Protein AF-A0AAV6U9P9-F1 (afdb_monomer)

Sequence (232 aa):
MNQLPHDDSRAQNTQKHRLRSQTDFIQKMGSTFRHKHLYTFHKFWDVNGDGVLTWDDFRQLAEKYTKIQRRGKLDLDVFKRWESILSKWWDELTHHADFNKDAIVEFDEWLRFFHNLGEQTTSHTQLPDFLQTYLQLFFFIMDTNKDGLFCVKDYKKYLNAHNMDVTRAKDCFDTMLNDEDRANGNAMTSDRFRELVYDFWVSRTDDSPGKYICGTFDSQVIDELEAMNKSK

Mean predicted aligned error: 7.56 Å

Solvent-accessible surface area (backbone atoms only — not comparable to full-atom values): 12884 Å² total; per-residue (Å²): 141,81,87,85,88,85,61,69,69,59,57,53,50,52,51,49,51,50,51,50,54,49,51,58,52,57,72,65,50,38,70,59,39,54,39,48,50,47,40,44,41,56,55,62,51,22,67,83,68,67,40,46,38,43,72,65,26,42,48,50,48,14,48,51,52,23,15,63,78,50,79,73,37,86,46,69,73,54,25,53,52,37,36,56,53,38,49,56,48,48,55,53,45,41,73,70,26,28,85,86,69,79,76,48,38,44,62,71,33,51,52,47,37,34,52,52,49,40,75,76,38,92,50,50,88,63,47,60,68,68,56,44,52,45,44,55,52,50,46,61,68,43,25,74,83,67,79,66,44,46,34,63,68,28,53,46,49,50,30,58,77,47,77,44,76,56,88,58,40,60,65,50,48,60,66,51,53,52,72,67,22,48,75,53,76,54,27,31,44,63,66,57,49,35,44,25,48,39,40,44,58,44,44,63,58,91,80,45,63,14,64,44,72,90,39,64,46,86,79,52,61,60,70,63,52,58,49,45,62,66,59,124

InterPro domains:
  IPR002048 EF-hand domain [PS50222] (33-68)
  IPR011992 EF-hand domain pair [SSF47473] (36-212)
  IPR018247 EF-Hand 1, calcium-binding site [PS00018] (46-58)

Organism: NCBI:txid931172

Secondary structure (DSSP, 8-state):
------SHHHHHHHHHHHHHHHHHHHHTS-HHHHHHHHHHIIIII-SS-SSEE-HHHHHHHHHHHHHHHTTT---HHHHHHHHHHHHHHHHHHHHHH-SS-SS-EEHHHHHHHHHHHHHH-SSGGGS-HHHHHHHHHHHHHH-SS-SSEEEHHHHHHHHHHTT---TTHHHHHHHH--HHHHHTTSEEEHHHHHHHHHHHHH--STT-TTTTTT--GGGS-HHHHHHHTT--

Radius of gyration: 19.95 Å; Cα contacts (8 Å, |Δi|>4): 254; chains: 1; bounding box: 73×53×42 Å

Nearest PDB structures (foldseek):
  7wbo-assembly1_A  TM=8.956E-01  e=1.668E-10  Scylla paramamosain
  4ndc-assembly2_B  TM=8.688E-01  e=6.039E-09  Doryteuthis pealeii
  4ndb-assembly2_B  TM=8.665E-01  e=1.089E-08  Doryteuthis pealeii
  5f6t-assembly1_A  TM=8.588E-01  e=9.873E-09  Doryteuthis pealeii
  2sas-assembly1_A-2  TM=8.636E-01  e=1.781E-08  Branchiostoma lanceolatum

Structure (mmCIF, N/CA/C/O backbone):
data_AF-A0AAV6U9P9-F1
#
_entry.id   AF-A0AAV6U9P9-F1
#
loop_
_atom_site.group_PDB
_atom_site.id
_atom_site.type_symbol
_atom_site.label_atom_id
_atom_site.label_alt_id
_atom_site.label_comp_id
_atom_site.label_asym_id
_atom_site.label_entity_id
_atom_site.label_seq_id
_atom_site.pdbx_PDB_ins_code
_atom_site.Cartn_x
_atom_site.Cartn_y
_atom_site.Cartn_z
_atom_site.occupancy
_atom_site.B_iso_or_equiv
_atom_site.auth_seq_id
_atom_site.auth_comp_id
_atom_site.auth_asym_id
_atom_site.auth_atom_id
_atom_site.pdbx_PDB_model_num
ATOM 1 N N . MET A 1 1 ? -52.189 35.227 5.134 1.00 43.97 1 MET A N 1
ATOM 2 C CA . MET A 1 1 ? -51.444 35.263 3.853 1.00 43.97 1 MET A CA 1
ATOM 3 C C . MET A 1 1 ? -50.290 36.229 4.072 1.00 43.97 1 MET A C 1
ATOM 5 O O . MET A 1 1 ? -50.575 37.366 4.394 1.00 43.97 1 MET A O 1
ATOM 9 N N . ASN A 1 2 ? -49.010 35.863 4.118 1.00 40.41 2 ASN A N 1
ATOM 10 C CA . ASN A 1 2 ? -48.267 34.831 3.398 1.00 40.41 2 ASN A CA 1
ATOM 11 C C . ASN A 1 2 ? -47.103 34.309 4.261 1.00 40.41 2 ASN A C 1
ATOM 13 O O . ASN A 1 2 ? -46.394 35.108 4.865 1.00 40.41 2 ASN A O 1
ATOM 17 N N . GLN A 1 3 ? -46.887 32.991 4.279 1.00 43.22 3 GLN A N 1
ATOM 18 C CA . GLN A 1 3 ? -45.605 32.398 4.672 1.00 43.22 3 GLN A CA 1
ATOM 19 C C . GLN A 1 3 ? -44.705 32.368 3.429 1.00 43.22 3 GLN A C 1
ATOM 21 O O . GLN A 1 3 ? -45.127 31.889 2.377 1.00 43.22 3 GLN A O 1
ATOM 26 N N . LEU A 1 4 ? -43.500 32.927 3.540 1.00 44.59 4 LEU A N 1
ATOM 27 C CA . LEU A 1 4 ? -42.457 32.885 2.512 1.00 44.59 4 LEU A CA 1
ATOM 28 C C . LEU A 1 4 ? -41.777 31.504 2.533 1.00 44.59 4 LEU A C 1
ATOM 30 O O . LEU A 1 4 ? -41.258 31.127 3.582 1.00 44.59 4 LEU A O 1
ATOM 34 N N . PRO A 1 5 ? -41.729 30.762 1.414 1.00 52.78 5 PRO A N 1
ATOM 35 C CA . PRO A 1 5 ? -40.987 29.514 1.330 1.00 52.78 5 PRO A CA 1
ATOM 36 C C . PRO A 1 5 ? -39.653 29.779 0.630 1.00 52.78 5 PRO A C 1
ATOM 38 O O . PRO A 1 5 ? -39.618 29.820 -0.592 1.00 52.78 5 PRO A O 1
ATOM 41 N N . HIS A 1 6 ? -38.554 29.986 1.355 1.00 52.62 6 HIS A N 1
ATOM 42 C CA . HIS A 1 6 ? -37.234 30.036 0.716 1.00 52.62 6 HIS A CA 1
ATOM 43 C C . HIS A 1 6 ? -36.103 29.798 1.719 1.00 52.62 6 HIS A C 1
ATOM 45 O O . HIS A 1 6 ? -35.695 30.734 2.393 1.00 52.62 6 HIS A O 1
ATOM 51 N N . ASP A 1 7 ? -35.582 28.566 1.759 1.00 54.56 7 ASP A N 1
ATOM 52 C CA . ASP A 1 7 ? -34.129 28.339 1.913 1.00 54.56 7 ASP A CA 1
ATOM 53 C C . ASP A 1 7 ? -33.695 26.891 1.589 1.00 54.56 7 ASP A C 1
ATOM 55 O O . ASP A 1 7 ? -32.571 26.634 1.164 1.00 54.56 7 ASP A O 1
ATOM 59 N N . ASP A 1 8 ? -34.615 25.929 1.687 1.00 54.06 8 ASP A N 1
ATOM 60 C CA . ASP A 1 8 ? -34.300 24.494 1.570 1.00 54.06 8 ASP A CA 1
ATOM 61 C C . ASP A 1 8 ? -33.836 24.072 0.156 1.00 54.06 8 ASP A C 1
ATOM 63 O O . ASP A 1 8 ? -32.945 23.242 -0.034 1.00 54.06 8 ASP A O 1
ATOM 67 N N . SER A 1 9 ? -34.368 24.724 -0.883 1.00 52.69 9 SER A N 1
ATOM 68 C CA . SER A 1 9 ? -34.027 24.416 -2.277 1.00 52.69 9 SER A CA 1
ATOM 69 C C . SER A 1 9 ? -32.605 24.832 -2.660 1.00 52.69 9 SER A C 1
ATOM 71 O O . SER A 1 9 ? -32.004 24.209 -3.535 1.00 52.69 9 SER A O 1
ATOM 73 N N . ARG A 1 10 ? -32.029 25.851 -2.008 1.00 50.06 10 ARG A N 1
ATOM 74 C CA . ARG A 1 10 ? -30.676 26.341 -2.311 1.00 50.06 10 ARG A CA 1
ATOM 75 C C . ARG A 1 10 ? -29.609 25.443 -1.684 1.00 50.06 10 ARG A C 1
ATOM 77 O O . ARG A 1 10 ? -28.626 25.123 -2.354 1.00 50.06 10 ARG A O 1
ATOM 84 N N . ALA A 1 11 ? -29.832 24.973 -0.456 1.00 50.66 11 ALA A N 1
ATOM 85 C CA . ALA A 1 11 ? -28.962 24.006 0.213 1.00 50.66 11 ALA A CA 1
ATOM 86 C C . ALA A 1 11 ? -28.945 22.656 -0.528 1.00 50.66 11 ALA A C 1
ATOM 88 O O . ALA A 1 11 ? -27.872 22.154 -0.870 1.00 50.66 11 ALA A O 1
ATOM 89 N N . GLN A 1 12 ? -30.119 22.137 -0.904 1.00 43.25 12 GLN A N 1
ATOM 90 C CA . GLN A 1 12 ? -30.241 20.881 -1.655 1.00 43.25 12 GLN A CA 1
ATOM 91 C C . GLN A 1 12 ? -29.596 20.951 -3.047 1.00 43.25 12 GLN A C 1
ATOM 93 O O . GLN A 1 12 ? -28.982 19.983 -3.499 1.00 43.25 12 GLN A O 1
ATOM 98 N N . ASN A 1 13 ? -29.693 22.096 -3.732 1.00 47.84 13 ASN A N 1
ATOM 99 C CA . ASN A 1 13 ? -29.085 22.273 -5.051 1.00 47.84 13 ASN A CA 1
ATOM 100 C C . ASN A 1 13 ? -27.557 22.418 -4.959 1.00 47.84 13 ASN A C 1
ATOM 102 O O . ASN A 1 13 ? -26.841 21.883 -5.799 1.00 47.84 13 ASN A O 1
ATOM 106 N N . THR A 1 14 ? -27.046 23.052 -3.899 1.00 50.16 14 THR A N 1
ATOM 107 C CA . THR A 1 14 ? -25.600 23.158 -3.631 1.00 50.16 14 THR A CA 1
ATOM 108 C C . THR A 1 14 ? -25.003 21.794 -3.279 1.00 50.16 14 THR A C 1
ATOM 110 O O . THR A 1 14 ? -23.956 21.425 -3.806 1.00 50.16 14 THR A O 1
ATOM 113 N N . GLN A 1 15 ? -25.701 20.999 -2.463 1.00 46.97 15 GLN A N 1
ATOM 114 C CA . GLN A 1 15 ? -25.288 19.641 -2.105 1.00 46.97 15 GLN A CA 1
ATOM 115 C C . GLN A 1 15 ? -25.328 18.697 -3.315 1.00 46.97 15 GLN A C 1
ATOM 117 O O . GLN A 1 15 ? -24.360 17.979 -3.554 1.00 46.97 15 GLN A O 1
ATOM 122 N N . LYS A 1 16 ? -26.375 18.767 -4.153 1.00 46.00 16 LYS A N 1
ATOM 123 C CA . LYS A 1 16 ? -26.439 18.033 -5.431 1.00 46.00 16 LYS A CA 1
ATOM 124 C C . LYS A 1 16 ? -25.332 18.432 -6.400 1.00 46.00 16 LYS A C 1
ATOM 126 O O . LYS A 1 16 ? -24.778 17.560 -7.057 1.00 46.00 16 LYS A O 1
ATOM 131 N N . HIS A 1 17 ? -24.999 19.718 -6.502 1.00 44.44 17 HIS A N 1
ATOM 132 C CA . HIS A 1 17 ? -23.936 20.177 -7.398 1.00 44.44 17 HIS A CA 1
ATOM 133 C C . HIS A 1 17 ? -22.546 19.734 -6.920 1.00 44.44 17 HIS A C 1
ATOM 135 O O . HIS A 1 17 ? -21.699 19.405 -7.748 1.00 44.44 17 HIS A O 1
ATOM 141 N N . ARG A 1 18 ? -22.337 19.678 -5.596 1.00 51.84 18 ARG A N 1
ATOM 142 C CA . ARG A 1 18 ? -21.118 19.166 -4.953 1.00 51.84 18 ARG A CA 1
ATOM 143 C C . ARG A 1 18 ? -20.972 17.656 -5.143 1.00 51.84 18 ARG A C 1
ATOM 145 O O . ARG A 1 18 ? -19.911 17.203 -5.551 1.00 51.84 18 ARG A O 1
ATOM 152 N N . LEU A 1 19 ? -22.060 16.907 -4.940 1.00 46.84 19 LEU A N 1
ATOM 153 C CA . LEU A 1 19 ? -22.135 15.471 -5.221 1.00 46.84 19 LEU A CA 1
ATOM 154 C C . LEU A 1 19 ? -21.851 15.196 -6.700 1.00 46.84 19 LEU A C 1
ATOM 156 O O . LEU A 1 19 ? -21.009 14.370 -7.007 1.00 46.84 19 LEU A O 1
ATOM 160 N N . ARG A 1 20 ? -22.469 15.948 -7.619 1.00 45.81 20 ARG A N 1
ATOM 161 C CA . ARG A 1 20 ? -22.280 15.773 -9.067 1.00 45.81 20 ARG A CA 1
ATOM 162 C C . ARG A 1 20 ? -20.860 16.119 -9.526 1.00 45.81 20 ARG A C 1
ATOM 164 O O . ARG A 1 20 ? -20.300 15.374 -10.318 1.00 45.81 20 ARG A O 1
ATOM 171 N N . SER A 1 21 ? -20.239 17.178 -8.992 1.00 55.53 21 SER A N 1
ATOM 172 C CA . SER A 1 21 ? -18.832 17.480 -9.299 1.00 55.53 21 SER A CA 1
ATOM 173 C C . SER A 1 21 ? -17.867 16.464 -8.691 1.00 55.53 21 SER A C 1
ATOM 175 O O . SER A 1 21 ? -16.816 16.213 -9.266 1.00 55.53 21 SER A O 1
ATOM 177 N N . GLN A 1 22 ? -18.211 15.879 -7.541 1.00 52.97 22 GLN A N 1
ATOM 178 C CA . GLN A 1 22 ? -17.451 14.795 -6.923 1.00 52.97 22 GLN A CA 1
ATOM 179 C C . GLN A 1 22 ? -17.579 13.506 -7.748 1.00 52.97 22 GLN A C 1
ATOM 181 O O . GLN A 1 22 ? -16.566 12.885 -8.039 1.00 52.97 22 GLN A O 1
ATOM 186 N N . THR A 1 23 ? -18.778 13.162 -8.231 1.00 50.56 23 THR A N 1
ATOM 187 C CA . THR A 1 23 ? -19.001 12.018 -9.131 1.00 50.56 23 THR A CA 1
ATOM 188 C C . THR A 1 23 ? -18.265 12.187 -10.464 1.00 50.56 23 THR A C 1
ATOM 190 O O . THR A 1 23 ? -17.576 11.265 -10.885 1.00 50.56 23 THR A O 1
ATOM 193 N N . ASP A 1 24 ? -18.315 13.369 -11.089 1.00 49.91 24 ASP A N 1
ATOM 194 C CA . ASP A 1 24 ? -17.595 13.651 -12.343 1.00 49.91 24 ASP A CA 1
ATOM 195 C C . ASP A 1 24 ? -16.060 13.669 -12.153 1.00 49.91 24 ASP A C 1
ATOM 197 O O . ASP A 1 24 ? -15.310 13.296 -13.058 1.00 49.91 24 ASP A O 1
ATOM 201 N N . PHE A 1 25 ? -15.576 14.084 -10.975 1.00 55.50 25 PHE A N 1
ATOM 202 C CA . PHE A 1 25 ? -14.160 14.010 -10.590 1.00 55.50 25 PHE A CA 1
ATOM 203 C C . PHE A 1 25 ? -13.708 12.556 -10.386 1.00 55.50 25 PHE A C 1
ATOM 205 O O . PHE A 1 25 ? -12.655 12.157 -10.881 1.00 55.50 25 PHE A O 1
ATOM 212 N N . ILE A 1 26 ? -14.538 11.741 -9.733 1.00 54.28 26 ILE A N 1
ATOM 213 C CA . ILE A 1 26 ? -14.297 10.312 -9.499 1.00 54.28 26 ILE A CA 1
ATOM 214 C C . ILE A 1 26 ? -14.302 9.522 -10.812 1.00 54.28 26 ILE A C 1
ATOM 216 O O . ILE A 1 26 ? -13.443 8.670 -11.019 1.00 54.28 26 ILE A O 1
ATOM 220 N N . GLN A 1 27 ? -15.207 9.850 -11.734 1.00 50.62 27 GLN A N 1
ATOM 221 C CA . GLN A 1 27 ? -15.328 9.178 -13.030 1.00 50.62 27 GLN A CA 1
ATOM 222 C C . GLN A 1 27 ? -14.178 9.522 -13.999 1.00 50.62 27 GLN A C 1
ATOM 224 O O . GLN A 1 27 ? -13.959 8.807 -14.975 1.00 50.62 27 GLN A O 1
ATOM 229 N N . LYS A 1 28 ? -13.421 10.595 -13.722 1.00 49.72 28 LYS A N 1
ATOM 230 C CA . LYS A 1 28 ? -12.203 10.989 -14.453 1.00 49.72 28 LYS A CA 1
ATOM 231 C C . LYS A 1 28 ? -10.920 10.330 -13.944 1.00 49.72 28 LYS A C 1
ATOM 233 O O . LYS A 1 28 ? -9.910 10.389 -14.646 1.00 49.72 28 LYS A O 1
ATOM 238 N N . MET A 1 29 ? -10.923 9.729 -12.754 1.00 64.12 29 MET A N 1
ATOM 239 C CA . MET A 1 29 ? -9.770 8.970 -12.274 1.00 64.12 29 MET A CA 1
ATOM 240 C C . MET A 1 29 ? -9.696 7.644 -13.035 1.00 64.12 29 MET A C 1
ATOM 242 O O . MET A 1 29 ? -10.680 6.915 -13.110 1.00 64.12 29 MET A O 1
ATOM 246 N N . GLY A 1 30 ? -8.542 7.354 -13.647 1.00 69.00 30 GLY A N 1
ATOM 247 C CA . GLY A 1 30 ? -8.367 6.165 -14.486 1.00 69.00 30 GLY A CA 1
ATOM 248 C C . GLY A 1 30 ? -8.808 4.891 -13.760 1.00 69.00 30 GLY A C 1
ATOM 249 O O . GLY A 1 30 ? -8.498 4.713 -12.581 1.00 69.00 30 GLY A O 1
ATOM 250 N N . SER A 1 31 ? -9.525 4.003 -14.459 1.00 82.38 31 SER A N 1
ATOM 251 C CA . SER A 1 31 ? -10.123 2.793 -13.868 1.00 82.38 31 SER A CA 1
ATOM 252 C C . SER A 1 31 ? -9.107 1.960 -13.079 1.00 82.38 31 SER A C 1
ATOM 254 O O . SER A 1 31 ? -9.431 1.438 -12.016 1.00 82.38 31 SER A O 1
ATOM 256 N N . THR A 1 32 ? -7.862 1.879 -13.556 1.00 90.56 32 THR A N 1
ATOM 257 C CA . THR A 1 32 ? -6.770 1.169 -12.877 1.00 90.56 32 THR A CA 1
ATOM 258 C C . THR A 1 32 ? -6.337 1.849 -11.584 1.00 90.56 32 THR A C 1
ATOM 260 O O . THR A 1 32 ? -6.102 1.168 -10.591 1.00 90.56 32 THR A O 1
ATOM 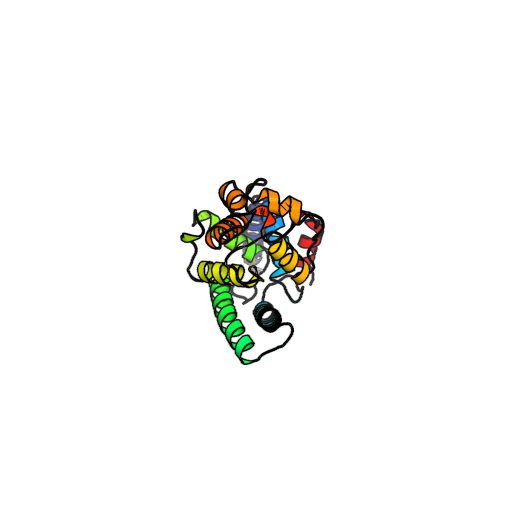263 N N . PHE A 1 33 ? -6.268 3.183 -11.555 1.00 93.19 33 PHE A N 1
ATOM 264 C CA . PHE A 1 33 ? -5.941 3.935 -10.341 1.00 93.19 33 PHE A CA 1
ATOM 265 C C . PHE A 1 33 ? -6.960 3.641 -9.239 1.00 93.19 33 PHE A C 1
ATOM 267 O O . PHE A 1 33 ? -6.596 3.211 -8.146 1.00 93.19 33 PHE A O 1
ATOM 274 N N . ARG A 1 34 ? -8.251 3.764 -9.561 1.00 94.31 34 ARG A N 1
ATOM 275 C CA . ARG A 1 34 ? -9.325 3.459 -8.613 1.00 94.31 34 ARG A CA 1
ATOM 276 C C . ARG A 1 34 ? -9.287 1.998 -8.159 1.00 94.31 34 ARG A C 1
ATOM 278 O O . ARG A 1 34 ? -9.363 1.745 -6.961 1.00 94.31 34 ARG A O 1
ATOM 285 N N . HIS A 1 35 ? -9.080 1.054 -9.078 1.00 94.94 35 HIS A N 1
ATOM 286 C CA . HIS A 1 35 ? -9.015 -0.371 -8.750 1.00 94.94 35 HIS A CA 1
ATOM 287 C C . HIS A 1 35 ? -7.842 -0.716 -7.813 1.00 94.94 35 HIS A C 1
ATOM 289 O O . HIS A 1 35 ? -8.044 -1.384 -6.799 1.00 94.94 35 HIS A O 1
ATOM 295 N N . LYS A 1 36 ? -6.632 -0.208 -8.094 1.00 95.62 36 LYS A N 1
ATOM 296 C CA . LYS A 1 36 ? -5.456 -0.364 -7.218 1.00 95.62 36 LYS A CA 1
ATOM 297 C C . LYS A 1 36 ? -5.748 0.123 -5.799 1.00 95.62 36 LYS A C 1
ATOM 299 O O . LYS A 1 36 ? -5.451 -0.576 -4.828 1.00 95.62 36 LYS A O 1
ATOM 304 N N . HIS A 1 37 ? -6.345 1.310 -5.686 1.00 96.50 37 HIS A N 1
ATOM 305 C CA . HIS A 1 37 ? -6.643 1.915 -4.394 1.00 96.50 37 HIS A CA 1
ATOM 306 C C . HIS A 1 37 ? -7.746 1.168 -3.643 1.00 96.50 37 HIS A C 1
ATOM 308 O O . HIS A 1 37 ? -7.558 0.918 -2.460 1.00 96.50 37 HIS A O 1
ATOM 314 N N . LEU A 1 38 ? -8.834 0.753 -4.302 1.00 96.50 38 LEU A N 1
ATOM 315 C CA . LEU A 1 38 ? -9.881 -0.081 -3.690 1.00 96.50 38 LEU A CA 1
ATOM 316 C C . LEU A 1 38 ? -9.301 -1.374 -3.121 1.00 96.50 38 LEU A C 1
ATOM 318 O O . LEU A 1 38 ? -9.575 -1.758 -1.986 1.00 96.50 38 LEU A O 1
ATOM 322 N N . TYR A 1 39 ? -8.462 -2.034 -3.919 1.00 95.69 39 TYR A N 1
ATOM 323 C CA . TYR A 1 39 ? -7.854 -3.293 -3.532 1.00 95.69 39 TYR A CA 1
ATOM 324 C C . TYR A 1 39 ? -6.976 -3.132 -2.289 1.00 95.69 39 TYR A C 1
ATOM 326 O O . TYR A 1 39 ? -7.144 -3.873 -1.322 1.00 95.69 39 TYR A O 1
ATOM 334 N N . THR A 1 40 ? -6.063 -2.152 -2.272 1.00 95.19 40 THR A N 1
ATOM 335 C CA . THR A 1 40 ? -5.222 -1.939 -1.084 1.00 95.19 40 THR A CA 1
ATOM 336 C C . THR A 1 40 ? -6.024 -1.418 0.102 1.00 95.19 40 THR A C 1
ATOM 338 O O . THR A 1 40 ? -5.676 -1.756 1.227 1.00 95.19 40 THR A O 1
ATOM 341 N N . PHE A 1 41 ? -7.066 -0.617 -0.121 1.00 96.06 41 PHE A N 1
ATOM 342 C CA . PHE A 1 41 ? -7.919 -0.102 0.944 1.00 96.06 41 PHE A CA 1
ATOM 343 C C . PHE A 1 41 ? -8.522 -1.275 1.722 1.00 96.06 41 PHE A C 1
ATOM 345 O O . PHE A 1 41 ? -8.195 -1.442 2.889 1.00 96.06 41 PHE A O 1
ATOM 352 N N . HIS A 1 42 ? -9.223 -2.190 1.048 1.00 95.25 42 HIS A N 1
ATOM 353 C CA . HIS A 1 42 ? -9.892 -3.316 1.714 1.00 95.25 42 HIS A CA 1
ATOM 354 C C . HIS A 1 42 ? -8.988 -4.486 2.117 1.00 95.25 42 HIS A C 1
ATOM 356 O O . HIS A 1 42 ? -9.267 -5.179 3.087 1.00 95.25 42 HIS A O 1
ATOM 362 N N . LYS A 1 43 ? -7.920 -4.793 1.369 1.00 93.06 43 LYS A N 1
ATOM 363 C CA . LYS A 1 43 ? -7.066 -5.962 1.689 1.00 93.06 43 LYS A CA 1
ATOM 364 C C . LYS A 1 43 ? -5.977 -5.656 2.714 1.00 93.06 43 LYS A C 1
ATOM 366 O O . LYS A 1 43 ? -5.321 -6.575 3.221 1.00 93.06 43 LYS A O 1
ATOM 371 N N . PHE A 1 44 ? -5.711 -4.379 2.963 1.00 91.25 44 PHE A N 1
ATOM 372 C CA . PHE A 1 44 ? -4.587 -3.967 3.790 1.00 91.25 44 PHE A CA 1
ATOM 373 C C . PHE A 1 44 ? -4.976 -2.978 4.882 1.00 91.25 44 PHE A C 1
ATOM 375 O O . PHE A 1 44 ? -4.576 -3.209 6.020 1.00 91.25 44 PHE A O 1
ATOM 382 N N . TRP A 1 45 ? -5.694 -1.905 4.549 1.00 93.69 45 TRP A N 1
ATOM 383 C CA . TRP A 1 45 ? -5.922 -0.792 5.474 1.00 93.69 45 TRP A CA 1
ATOM 384 C C . TRP A 1 45 ? -7.177 -0.960 6.326 1.00 93.69 45 TRP A C 1
ATOM 386 O O . TRP A 1 45 ? -7.084 -0.776 7.530 1.00 93.69 45 TRP A O 1
ATOM 3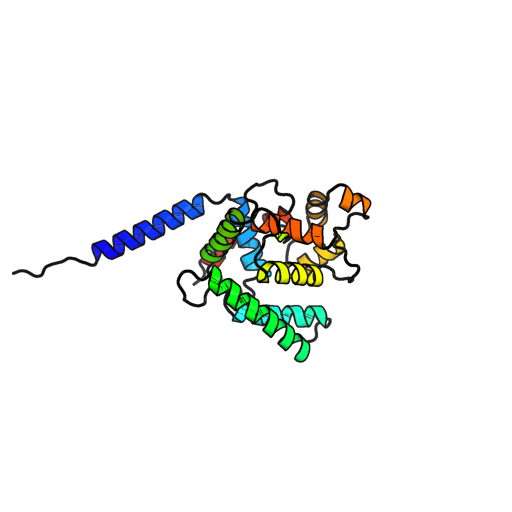96 N N . ASP A 1 46 ? -8.296 -1.330 5.714 1.00 95.62 46 ASP A N 1
ATOM 397 C CA . ASP A 1 46 ? -9.585 -1.618 6.351 1.00 95.62 46 ASP A CA 1
ATOM 398 C C . ASP A 1 46 ? -9.517 -3.033 6.944 1.00 95.62 46 ASP A C 1
ATOM 400 O O . ASP A 1 46 ? -9.773 -4.040 6.277 1.00 95.62 46 ASP A O 1
ATOM 404 N N . VAL A 1 47 ? -9.002 -3.125 8.173 1.00 94.12 47 VAL A N 1
ATOM 405 C CA . VAL A 1 47 ? -8.702 -4.412 8.817 1.00 94.12 47 VAL A CA 1
ATOM 406 C C . VAL A 1 47 ? -9.977 -5.058 9.339 1.00 94.12 47 VAL A C 1
ATOM 408 O O . VAL A 1 47 ? -10.078 -6.289 9.350 1.00 94.12 47 VAL A O 1
ATOM 411 N N . ASN A 1 48 ? -10.930 -4.242 9.787 1.00 94.12 48 ASN A N 1
ATOM 412 C CA . ASN A 1 48 ? -12.197 -4.717 10.325 1.00 94.12 48 ASN A CA 1
ATOM 413 C C . ASN A 1 48 ? -13.237 -5.033 9.223 1.00 94.12 48 ASN A C 1
ATOM 415 O O . ASN A 1 48 ? -14.172 -5.793 9.486 1.00 94.12 48 ASN A O 1
ATOM 419 N N . GLY A 1 49 ? -13.030 -4.545 7.995 1.00 94.12 49 GLY A N 1
ATOM 420 C CA . GLY A 1 49 ? -13.875 -4.793 6.832 1.00 94.12 49 GLY A CA 1
ATOM 421 C C . GLY A 1 49 ? -15.176 -3.989 6.824 1.00 94.12 49 GLY A C 1
ATOM 422 O O . GLY A 1 49 ? -16.151 -4.457 6.230 1.00 94.12 49 GLY A O 1
ATOM 423 N N . ASP A 1 50 ? -15.233 -2.845 7.510 1.00 94.88 50 ASP A N 1
ATOM 424 C CA . ASP A 1 50 ? -16.430 -2.001 7.610 1.00 94.88 50 ASP A CA 1
ATOM 425 C C . ASP A 1 50 ? -16.564 -0.978 6.466 1.00 94.88 50 ASP A C 1
ATOM 427 O O . ASP A 1 50 ? -17.587 -0.297 6.358 1.00 94.88 50 ASP A O 1
ATOM 431 N N . GLY A 1 51 ? -15.578 -0.927 5.564 1.00 95.12 51 GLY A N 1
ATOM 432 C CA . GLY A 1 51 ? -15.601 -0.086 4.370 1.00 95.12 51 GLY A CA 1
ATOM 433 C C . GLY A 1 51 ? -15.150 1.356 4.602 1.00 95.12 51 GLY A C 1
ATOM 434 O O . GLY A 1 51 ? -15.211 2.162 3.669 1.00 95.12 51 GLY A O 1
ATOM 435 N N . VAL A 1 52 ? -14.667 1.689 5.799 1.00 95.88 52 VAL A N 1
ATOM 436 C CA . VAL A 1 52 ? -14.029 2.970 6.110 1.00 95.88 52 VAL A CA 1
ATOM 437 C C . VAL A 1 52 ? -12.713 2.742 6.853 1.00 95.88 52 VAL A C 1
ATOM 439 O O . VAL A 1 52 ? -12.406 1.633 7.263 1.00 95.88 52 VAL A O 1
ATOM 442 N N . LEU A 1 53 ? -11.888 3.783 6.996 1.00 97.12 53 LEU A N 1
ATOM 443 C CA . LEU A 1 53 ? -10.741 3.723 7.904 1.00 97.12 53 LEU A CA 1
ATOM 444 C C . LEU A 1 53 ? -11.016 4.559 9.140 1.00 97.12 53 LEU A C 1
ATOM 446 O O . LEU A 1 53 ? -11.401 5.727 9.046 1.00 97.12 53 LEU A O 1
ATOM 450 N N . THR A 1 54 ? -10.736 3.971 10.294 1.00 96.88 54 THR A N 1
ATOM 451 C CA . THR A 1 54 ? -10.767 4.636 11.594 1.00 96.88 54 THR A CA 1
ATOM 452 C C . THR A 1 54 ? -9.482 4.352 12.361 1.00 96.88 54 THR A C 1
ATOM 454 O O . THR A 1 54 ? -8.683 3.495 11.986 1.00 96.88 54 THR A O 1
ATOM 457 N N . TRP A 1 55 ? -9.288 5.013 13.504 1.00 96.94 55 TRP A N 1
ATOM 458 C CA . TRP A 1 55 ? -8.179 4.681 14.404 1.00 96.94 55 TRP A CA 1
ATOM 459 C C . TRP A 1 55 ? -8.149 3.194 14.817 1.00 96.94 55 TRP A C 1
ATOM 461 O O . TRP A 1 55 ? -7.073 2.649 15.079 1.00 96.94 55 TRP A O 1
ATOM 471 N N . ASP A 1 56 ? -9.302 2.518 14.868 1.00 97.19 56 ASP A N 1
ATOM 472 C CA . ASP A 1 56 ? -9.352 1.104 15.243 1.00 97.19 56 ASP A CA 1
ATOM 473 C C . ASP A 1 56 ? -8.585 0.219 14.247 1.00 97.19 56 ASP A C 1
ATOM 475 O O . ASP A 1 56 ? -7.813 -0.644 14.669 1.00 97.19 56 ASP A O 1
ATOM 479 N N . ASP A 1 57 ? -8.664 0.508 12.947 1.00 97.31 57 ASP A N 1
ATOM 480 C CA . ASP A 1 57 ? -7.900 -0.198 11.914 1.00 97.31 57 ASP A CA 1
ATOM 481 C C . ASP A 1 57 ? -6.390 -0.068 12.126 1.00 97.31 57 ASP A C 1
ATOM 483 O O . ASP A 1 57 ? -5.644 -1.049 12.085 1.00 97.31 57 ASP A O 1
ATOM 487 N N . PHE A 1 58 ? -5.924 1.138 12.452 1.00 96.00 58 PHE A N 1
ATOM 488 C CA . PHE A 1 58 ? -4.512 1.408 12.737 1.00 96.00 58 PHE A CA 1
ATOM 489 C C . PHE A 1 58 ? -4.031 0.703 14.000 1.00 96.00 58 PHE A C 1
ATOM 491 O O . PHE A 1 58 ? -2.913 0.176 14.046 1.00 96.00 58 PHE A O 1
ATOM 498 N N . ARG A 1 59 ? -4.879 0.637 15.025 1.00 96.88 59 ARG A N 1
ATOM 499 C CA . ARG A 1 59 ? -4.599 -0.135 16.234 1.00 96.88 59 ARG A CA 1
ATOM 500 C C . ARG A 1 59 ? -4.511 -1.634 15.923 1.00 96.88 59 ARG A C 1
ATOM 502 O O . ARG A 1 59 ? -3.590 -2.302 16.403 1.00 96.88 59 ARG A O 1
ATOM 509 N N . GLN A 1 60 ? -5.408 -2.167 15.096 1.00 96.06 60 GLN A N 1
ATOM 510 C CA . GLN A 1 60 ? -5.363 -3.566 14.665 1.00 96.06 60 GLN A CA 1
ATOM 511 C C . GLN A 1 60 ? -4.136 -3.859 13.783 1.00 96.06 60 GLN A C 1
ATOM 513 O O . GLN A 1 60 ? -3.490 -4.900 13.949 1.00 96.06 60 GLN A O 1
ATOM 518 N N . LEU A 1 61 ? -3.722 -2.922 12.922 1.00 94.06 61 LEU A N 1
ATOM 519 C CA . LEU A 1 61 ? -2.454 -2.994 12.188 1.00 94.06 61 LEU A CA 1
ATOM 520 C C . LEU A 1 61 ? -1.247 -3.031 13.134 1.00 94.06 61 LEU A C 1
ATOM 522 O O . LEU A 1 61 ? -0.336 -3.837 12.924 1.00 94.06 61 LEU A O 1
ATOM 526 N N . ALA A 1 62 ? -1.244 -2.237 14.211 1.00 94.44 62 ALA A N 1
ATOM 527 C CA . ALA A 1 62 ? -0.178 -2.278 15.216 1.00 94.44 62 ALA A CA 1
ATOM 528 C C . ALA A 1 62 ? -0.063 -3.665 15.865 1.00 94.44 62 ALA A C 1
ATOM 530 O O . ALA A 1 62 ? 1.040 -4.193 16.064 1.00 94.44 62 ALA A O 1
ATOM 531 N N . GLU A 1 63 ? -1.202 -4.290 16.162 1.00 94.94 63 GLU A N 1
ATOM 532 C CA . GLU A 1 63 ? -1.254 -5.655 16.674 1.00 94.94 63 GLU A CA 1
ATOM 533 C C . GLU A 1 63 ? -0.730 -6.664 15.642 1.00 94.94 63 GLU A C 1
ATOM 535 O O . GLU A 1 63 ? 0.109 -7.516 15.971 1.00 94.94 63 GLU A O 1
ATOM 540 N N . LYS A 1 64 ? -1.159 -6.538 14.379 1.00 91.31 64 LYS A N 1
ATOM 541 C CA . LYS A 1 64 ? -0.715 -7.387 13.266 1.00 91.31 64 LYS A CA 1
ATOM 542 C C . LYS A 1 64 ? 0.801 -7.312 13.078 1.00 91.31 64 LYS A C 1
ATOM 544 O O . LYS A 1 64 ? 1.461 -8.354 13.053 1.00 91.31 64 LYS A O 1
ATOM 549 N N . TYR A 1 65 ? 1.380 -6.114 13.021 1.00 89.69 65 TYR A N 1
ATOM 550 C CA . TYR A 1 65 ? 2.828 -5.935 12.872 1.00 89.69 65 TYR A CA 1
ATOM 551 C C . TYR A 1 65 ? 3.612 -6.433 14.075 1.00 89.69 65 TYR A C 1
ATOM 553 O O . TYR A 1 65 ? 4.668 -7.050 13.909 1.00 89.69 65 TYR A O 1
ATOM 561 N N . THR A 1 66 ? 3.071 -6.270 15.280 1.00 91.88 66 THR A N 1
ATOM 562 C CA . THR A 1 66 ? 3.672 -6.851 16.480 1.00 91.88 66 THR A CA 1
ATOM 563 C C . THR A 1 66 ? 3.767 -8.365 16.368 1.00 91.88 66 THR A C 1
ATOM 565 O O . THR A 1 66 ? 4.846 -8.933 16.563 1.00 91.88 66 THR A O 1
ATOM 568 N N . LYS A 1 67 ? 2.666 -9.019 15.984 1.00 90.69 67 LYS A N 1
ATOM 569 C CA . LYS A 1 67 ? 2.625 -10.469 15.782 1.00 90.69 67 LYS A CA 1
ATOM 570 C C . LYS A 1 67 ? 3.591 -10.899 14.682 1.00 90.69 67 LYS A C 1
ATOM 572 O O . LYS A 1 67 ? 4.347 -11.840 14.902 1.00 90.69 67 LYS A O 1
ATOM 577 N N . ILE A 1 68 ? 3.652 -10.201 13.548 1.00 85.31 68 ILE A N 1
ATOM 578 C CA . ILE A 1 68 ? 4.619 -10.501 12.477 1.00 85.31 68 ILE A CA 1
ATOM 579 C C . ILE A 1 68 ? 6.057 -10.418 13.014 1.00 85.31 68 ILE A C 1
ATOM 581 O O . ILE A 1 68 ? 6.816 -11.387 12.933 1.00 85.31 68 ILE A O 1
ATOM 585 N N . GLN A 1 69 ? 6.415 -9.309 13.665 1.00 85.44 69 GLN A N 1
ATOM 586 C CA . GLN A 1 69 ? 7.757 -9.076 14.205 1.00 85.44 69 GLN A CA 1
ATOM 587 C C . GLN A 1 69 ? 8.145 -10.071 15.310 1.00 85.44 69 GLN A C 1
ATOM 589 O O . GLN A 1 69 ? 9.325 -10.401 15.477 1.00 85.44 69 GLN A O 1
ATOM 594 N N . ARG A 1 70 ? 7.169 -10.552 16.084 1.00 88.75 70 ARG A N 1
ATOM 595 C CA . ARG A 1 70 ? 7.363 -11.466 17.217 1.00 88.75 70 ARG A CA 1
ATOM 596 C C . ARG A 1 70 ? 6.911 -12.895 16.938 1.00 88.75 70 ARG A C 1
ATOM 598 O O . ARG A 1 70 ? 6.698 -13.658 17.881 1.00 88.75 70 ARG A O 1
ATOM 605 N N . ARG A 1 71 ? 6.836 -13.284 15.659 1.00 86.69 71 ARG A N 1
ATOM 606 C CA . ARG A 1 71 ? 6.541 -14.661 15.218 1.00 86.69 71 ARG A CA 1
ATOM 607 C C . ARG A 1 71 ? 5.249 -15.212 15.846 1.00 86.69 71 ARG A C 1
ATOM 609 O O . ARG A 1 71 ? 5.230 -16.305 16.402 1.00 86.69 71 ARG A O 1
ATOM 616 N N . GLY A 1 72 ? 4.193 -14.409 15.795 1.00 87.38 72 GLY A N 1
ATOM 617 C CA . GLY A 1 72 ? 2.844 -14.704 16.276 1.00 87.38 72 GLY A CA 1
ATOM 618 C C . GLY A 1 72 ? 2.525 -14.210 17.690 1.00 87.38 72 GLY A C 1
ATOM 619 O O . GLY A 1 72 ? 1.372 -14.300 18.103 1.00 87.38 72 GLY A O 1
ATOM 620 N N . LYS A 1 73 ? 3.497 -13.683 18.446 1.00 90.94 73 LYS A N 1
ATOM 621 C CA . LYS A 1 73 ? 3.274 -13.239 19.835 1.00 90.94 73 LYS A CA 1
ATOM 622 C C . LYS A 1 73 ? 2.893 -11.761 19.918 1.00 90.94 73 LYS A C 1
ATOM 624 O O . LYS A 1 73 ? 3.477 -10.934 19.226 1.00 90.94 73 LYS A O 1
ATOM 629 N N . LEU A 1 74 ? 1.976 -11.428 20.825 1.00 93.75 74 LEU A N 1
ATOM 630 C CA . LEU A 1 74 ? 1.667 -10.043 21.174 1.00 93.75 74 LEU A CA 1
ATOM 631 C C . LEU A 1 74 ? 2.576 -9.579 22.323 1.00 93.75 74 LEU A C 1
ATOM 633 O O . LEU A 1 74 ? 2.314 -9.843 23.492 1.00 93.75 74 LEU A O 1
ATOM 637 N N . ASP A 1 75 ? 3.685 -8.936 21.968 1.00 96.00 75 ASP A N 1
ATOM 638 C CA . ASP A 1 75 ? 4.614 -8.287 22.901 1.00 96.00 75 ASP A CA 1
ATOM 639 C C . ASP A 1 75 ? 4.145 -6.846 23.132 1.00 96.00 75 ASP A C 1
ATOM 641 O O . ASP A 1 75 ? 4.110 -6.053 22.192 1.00 96.00 75 ASP A O 1
ATOM 645 N N . LEU A 1 76 ? 3.766 -6.508 24.366 1.00 96.00 76 LEU A N 1
ATOM 646 C CA . LEU A 1 76 ? 3.136 -5.221 24.678 1.00 96.00 76 LEU A CA 1
ATOM 647 C C . LEU A 1 76 ? 4.054 -4.015 24.430 1.00 96.00 76 LEU A C 1
ATOM 649 O O . LEU A 1 76 ? 3.562 -2.953 24.053 1.00 96.00 76 LEU A O 1
ATOM 653 N N . ASP A 1 77 ? 5.369 -4.160 24.588 1.00 96.31 77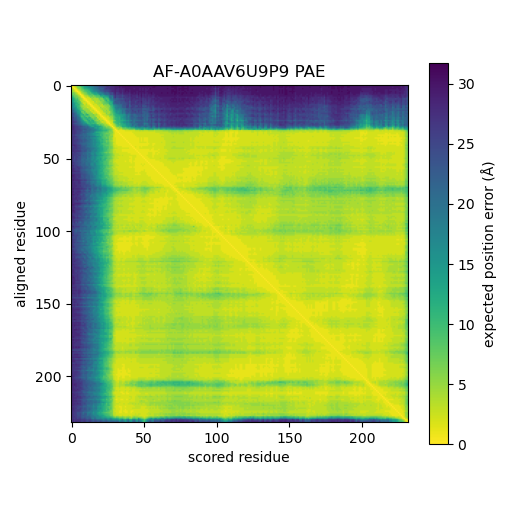 ASP A N 1
ATOM 654 C CA . ASP A 1 77 ? 6.315 -3.060 24.363 1.00 96.31 77 ASP A CA 1
ATOM 655 C C . ASP A 1 77 ? 6.578 -2.844 22.870 1.00 96.31 77 ASP A C 1
ATOM 657 O O . ASP A 1 77 ? 6.849 -1.732 22.412 1.00 96.31 77 ASP A O 1
ATOM 661 N N . VAL A 1 78 ? 6.511 -3.910 22.072 1.00 92.88 78 VAL A N 1
ATOM 662 C CA . VAL A 1 78 ? 6.506 -3.800 20.606 1.00 92.88 78 VAL A CA 1
ATOM 663 C C . VAL A 1 78 ? 5.190 -3.211 20.116 1.00 92.88 78 VAL A C 1
ATOM 665 O O . VAL A 1 78 ? 5.221 -2.301 19.293 1.00 92.88 78 VAL A O 1
ATOM 668 N N . PHE A 1 79 ? 4.064 -3.667 20.664 1.00 95.94 79 PHE A N 1
ATOM 669 C CA . PHE A 1 79 ? 2.740 -3.151 20.333 1.00 95.94 79 PHE A CA 1
ATOM 670 C C . PHE A 1 79 ? 2.639 -1.654 20.589 1.00 95.94 79 PHE A C 1
ATOM 672 O O . PHE A 1 79 ? 2.321 -0.920 19.665 1.00 95.94 79 PHE A O 1
ATOM 679 N N . LYS A 1 80 ? 3.022 -1.173 21.777 1.00 96.56 80 LYS A N 1
ATOM 680 C CA . LYS A 1 80 ? 3.013 0.266 22.093 1.00 96.56 80 LYS A CA 1
ATOM 681 C C . LYS A 1 80 ? 3.888 1.095 21.153 1.00 96.56 80 LYS A C 1
ATOM 683 O O . LYS A 1 80 ? 3.563 2.241 20.854 1.00 96.56 80 LYS A O 1
ATOM 688 N N . ARG A 1 81 ? 5.007 0.537 20.675 1.00 92.88 81 ARG A N 1
ATOM 689 C CA . ARG A 1 81 ? 5.846 1.214 19.674 1.00 92.88 81 ARG A CA 1
ATOM 690 C C . ARG A 1 81 ? 5.141 1.305 18.326 1.00 92.88 81 ARG A C 1
ATOM 692 O O . ARG A 1 81 ? 5.143 2.382 17.741 1.00 92.88 81 ARG A O 1
ATOM 699 N N . TRP A 1 82 ? 4.521 0.222 17.863 1.00 93.56 82 TRP A N 1
ATOM 700 C CA . TRP A 1 82 ? 3.724 0.247 16.636 1.00 93.56 82 TRP A CA 1
ATOM 701 C C . TRP A 1 82 ? 2.506 1.161 16.747 1.00 93.56 82 TRP A C 1
ATOM 703 O O . TRP A 1 82 ? 2.272 1.949 15.841 1.00 93.56 82 TRP A O 1
ATOM 713 N N . GLU A 1 83 ? 1.792 1.117 17.868 1.00 95.38 83 GLU A N 1
ATOM 714 C CA . GLU A 1 83 ? 0.653 1.987 18.164 1.00 95.38 83 GLU A CA 1
ATOM 715 C C . GLU A 1 83 ? 1.076 3.461 18.121 1.00 95.38 83 GLU A C 1
ATOM 717 O O . GLU A 1 83 ? 0.425 4.264 17.468 1.00 95.38 83 GLU A O 1
ATOM 722 N N . SER A 1 84 ? 2.223 3.821 18.710 1.00 94.62 84 SER A N 1
ATOM 723 C CA . SER A 1 84 ? 2.737 5.197 18.650 1.00 94.62 84 SER A CA 1
ATOM 724 C C . SER A 1 84 ? 3.108 5.648 17.232 1.00 94.62 84 SER A C 1
ATOM 726 O O . SER A 1 84 ? 2.885 6.807 16.886 1.00 94.62 84 SER A O 1
ATOM 728 N N . ILE A 1 85 ? 3.684 4.762 16.416 1.00 91.69 85 ILE A N 1
ATOM 729 C CA . ILE A 1 85 ? 4.023 5.059 15.016 1.00 91.69 85 ILE A CA 1
ATOM 730 C C . ILE A 1 85 ? 2.745 5.253 14.196 1.00 91.69 85 ILE A C 1
ATOM 732 O O . ILE A 1 85 ? 2.615 6.253 13.493 1.00 91.69 85 ILE A O 1
ATOM 736 N N . LEU A 1 86 ? 1.804 4.313 14.295 1.00 93.81 86 LEU A N 1
ATOM 737 C CA . LEU A 1 86 ? 0.573 4.328 13.511 1.00 93.81 86 LEU A CA 1
ATOM 738 C C . LEU A 1 86 ? -0.407 5.405 13.981 1.00 93.81 86 LEU A C 1
ATOM 740 O O . LEU A 1 86 ? -1.123 5.937 13.148 1.00 93.81 86 LEU A O 1
ATOM 744 N N . SER A 1 87 ? -0.388 5.797 15.259 1.00 94.88 87 SER A N 1
ATOM 745 C CA . SER A 1 87 ? -1.144 6.953 15.768 1.00 94.88 87 SER A CA 1
ATOM 746 C C . SER A 1 87 ? -0.697 8.245 15.103 1.00 94.88 87 SER A C 1
ATOM 748 O O . SER A 1 87 ? -1.533 8.978 14.594 1.00 94.88 87 SER A O 1
ATOM 750 N N . LYS A 1 88 ? 0.615 8.490 15.014 1.00 93.81 88 LYS A N 1
ATOM 751 C CA . LYS A 1 88 ? 1.128 9.666 14.297 1.00 93.81 88 LYS A CA 1
ATOM 752 C C . LYS A 1 88 ? 0.764 9.621 12.819 1.00 93.81 88 LYS A C 1
ATOM 754 O O . LYS A 1 88 ? 0.453 10.645 12.232 1.00 93.81 88 LYS A O 1
ATOM 759 N N . TRP A 1 89 ? 0.809 8.435 12.216 1.00 93.81 89 TRP A N 1
ATOM 760 C CA . TRP A 1 89 ? 0.430 8.280 10.817 1.00 93.81 89 TRP A CA 1
ATOM 761 C C . TRP A 1 89 ? -1.067 8.522 10.593 1.00 93.81 89 TRP A C 1
ATOM 763 O O . TRP A 1 89 ? -1.431 9.151 9.609 1.00 93.81 89 TRP A O 1
ATOM 773 N N . TRP A 1 90 ? -1.921 8.074 11.513 1.00 95.44 90 TRP A N 1
ATOM 774 C CA . TRP A 1 90 ? -3.356 8.347 11.503 1.00 95.44 90 TRP A CA 1
ATOM 775 C C . TRP A 1 90 ? -3.662 9.841 11.657 1.00 95.44 90 TRP A C 1
ATOM 777 O O . TRP A 1 90 ? -4.481 10.376 10.910 1.00 95.44 90 TRP A O 1
ATOM 787 N N . ASP A 1 91 ? -2.965 10.532 12.561 1.00 95.19 91 ASP A N 1
ATOM 788 C CA . ASP A 1 91 ? -3.115 11.979 12.745 1.00 95.19 91 ASP A CA 1
ATOM 789 C C . ASP A 1 91 ? -2.749 12.746 11.458 1.00 95.19 91 ASP A C 1
ATOM 791 O O . ASP A 1 91 ? -3.478 13.641 11.036 1.00 95.19 91 ASP A O 1
ATOM 795 N N . GLU A 1 92 ? -1.657 12.365 10.787 1.00 94.75 92 GLU A N 1
ATOM 796 C CA . GLU A 1 92 ? -1.244 12.963 9.507 1.00 94.75 92 GLU A CA 1
ATOM 797 C C . GLU A 1 92 ? -2.210 12.609 8.366 1.00 94.75 92 GLU A C 1
ATOM 799 O O . GLU A 1 92 ? -2.601 13.477 7.581 1.00 94.75 92 GLU A O 1
ATOM 804 N N . LEU A 1 93 ? -2.648 11.347 8.278 1.00 93.19 93 LEU A N 1
ATOM 805 C CA . LEU A 1 93 ? -3.617 10.920 7.272 1.00 93.19 93 LEU A CA 1
ATOM 806 C C . LEU A 1 93 ? -4.916 11.710 7.413 1.00 93.19 93 LEU A C 1
ATOM 808 O O . LEU A 1 93 ? -5.362 12.297 6.437 1.00 93.19 93 LEU A O 1
ATOM 812 N N . THR A 1 94 ? -5.508 11.760 8.606 1.00 95.19 94 THR A N 1
ATOM 813 C CA . THR A 1 94 ? -6.753 12.509 8.839 1.00 95.19 94 THR A CA 1
ATOM 814 C C . THR A 1 94 ? -6.559 14.001 8.586 1.00 95.19 94 THR A C 1
ATOM 816 O O . THR A 1 94 ? -7.383 14.616 7.918 1.00 95.19 94 THR A O 1
ATOM 819 N N . HIS A 1 95 ? -5.426 14.590 8.979 1.00 94.25 95 HIS A N 1
ATOM 820 C CA . HIS A 1 95 ? -5.131 15.990 8.667 1.00 94.25 95 HIS A CA 1
ATOM 821 C C . HIS A 1 95 ? -5.193 16.309 7.161 1.00 94.25 95 HIS A C 1
ATOM 823 O O . HIS A 1 95 ? -5.638 17.394 6.773 1.00 94.25 95 HIS A O 1
ATOM 829 N N . HIS A 1 96 ? -4.752 15.376 6.313 1.00 92.12 96 HIS A N 1
ATOM 830 C CA . HIS A 1 96 ? -4.670 15.568 4.865 1.00 92.12 96 HIS A CA 1
ATOM 831 C C . HIS A 1 96 ? -5.839 14.981 4.063 1.00 92.12 96 HIS A C 1
ATOM 833 O O . HIS A 1 96 ? -6.108 15.455 2.955 1.00 92.12 96 HIS A O 1
ATOM 839 N N . ALA A 1 97 ? -6.491 13.945 4.584 1.00 92.88 97 ALA A N 1
ATOM 840 C CA . ALA A 1 97 ? -7.467 13.133 3.874 1.00 92.88 97 ALA A CA 1
ATOM 841 C C . ALA A 1 97 ? -8.868 13.186 4.487 1.00 92.88 97 ALA A C 1
ATOM 843 O O . ALA A 1 97 ? -9.799 12.937 3.747 1.00 92.88 97 ALA A O 1
ATOM 844 N N . ASP A 1 98 ? -9.058 13.538 5.760 1.00 93.00 98 ASP A N 1
ATOM 845 C CA . ASP A 1 98 ? -10.398 13.722 6.337 1.00 93.00 98 ASP A CA 1
ATOM 846 C C . ASP A 1 98 ? -10.890 15.149 6.018 1.00 93.00 98 ASP A C 1
ATOM 848 O O . ASP A 1 98 ? -10.605 16.135 6.710 1.00 93.00 98 ASP A O 1
ATOM 852 N N . PHE A 1 99 ? -11.584 15.296 4.887 1.00 86.81 99 PHE A N 1
ATOM 853 C CA . PHE A 1 99 ? -11.998 16.609 4.388 1.00 86.81 99 PHE A CA 1
ATOM 854 C C . PHE A 1 99 ? -13.282 17.098 5.058 1.00 86.81 99 PHE A C 1
ATOM 856 O O . PHE A 1 99 ? -13.547 18.309 5.051 1.00 86.81 99 PHE A O 1
ATOM 863 N N . ASN A 1 100 ? -14.103 16.181 5.573 1.00 92.19 100 ASN A N 1
ATOM 864 C CA . ASN A 1 100 ? -15.364 16.502 6.235 1.00 92.19 100 ASN A CA 1
ATOM 865 C C . ASN A 1 100 ? -15.200 16.688 7.768 1.00 92.19 100 ASN A C 1
ATOM 867 O O . ASN A 1 100 ? -16.054 17.333 8.381 1.00 92.19 100 ASN A O 1
ATOM 871 N N . LYS A 1 101 ? -14.059 16.259 8.327 1.00 93.50 101 LYS A N 1
ATOM 872 C CA . LYS A 1 101 ? -13.635 16.337 9.732 1.00 93.50 101 LYS A CA 1
ATOM 873 C C . LYS A 1 101 ? -14.468 15.491 10.692 1.00 93.50 101 LYS A C 1
ATOM 875 O O . LYS A 1 101 ? -14.765 15.952 11.799 1.00 93.50 101 LYS A O 1
ATOM 880 N N . ASP A 1 102 ? -14.867 14.294 10.280 1.00 94.69 102 ASP A N 1
ATOM 881 C CA . ASP A 1 102 ? -15.624 13.349 11.109 1.00 94.69 102 ASP A CA 1
ATOM 882 C C . ASP A 1 102 ? -14.759 12.264 11.778 1.00 94.69 102 ASP A C 1
ATOM 884 O O . ASP A 1 102 ? -15.292 11.434 12.519 1.00 94.69 102 ASP A O 1
ATOM 888 N N . ALA A 1 103 ? -13.431 12.330 11.608 1.00 94.19 103 ALA A N 1
ATOM 889 C CA . ALA A 1 103 ? -12.459 11.347 12.085 1.00 94.19 103 ALA A CA 1
ATOM 890 C C . ALA A 1 103 ? -12.650 9.943 11.483 1.00 94.19 103 ALA A C 1
ATOM 892 O O . ALA A 1 103 ? -12.251 8.941 12.086 1.00 94.19 103 ALA A O 1
ATOM 893 N N . ILE A 1 104 ? -13.236 9.882 10.292 1.00 95.06 104 ILE A N 1
ATOM 894 C CA . ILE A 1 104 ? -13.351 8.710 9.436 1.00 95.06 104 ILE A CA 1
ATOM 895 C C . ILE A 1 104 ? -12.691 9.079 8.104 1.00 95.06 104 ILE A C 1
ATOM 897 O O . ILE A 1 104 ? -12.727 10.225 7.673 1.00 95.06 104 ILE A O 1
ATOM 901 N N . VAL A 1 105 ? -12.033 8.120 7.455 1.00 96.81 105 VAL A N 1
ATOM 902 C CA . VAL A 1 105 ? -11.555 8.310 6.080 1.00 96.81 105 VAL A CA 1
ATOM 903 C C . VAL A 1 105 ? -12.319 7.358 5.177 1.00 96.81 105 VAL A C 1
ATOM 905 O O . VAL A 1 105 ? -12.078 6.148 5.174 1.00 96.81 105 VAL A O 1
ATOM 908 N N . GLU A 1 106 ? -13.249 7.910 4.403 1.00 96.06 106 GLU A N 1
ATOM 909 C CA . GLU A 1 106 ? -13.980 7.157 3.383 1.00 96.06 106 GLU A CA 1
ATOM 910 C C . GLU A 1 106 ? -13.086 6.874 2.160 1.00 96.06 106 GLU A C 1
ATOM 912 O O . GLU A 1 106 ? -12.103 7.572 1.886 1.00 96.06 106 GLU A O 1
ATOM 917 N N . PHE A 1 107 ? -13.444 5.873 1.350 1.00 95.81 107 PHE A N 1
ATOM 918 C CA . PHE A 1 107 ? -12.644 5.516 0.174 1.00 95.81 107 PHE A CA 1
ATOM 919 C C . PHE A 1 107 ? -12.431 6.683 -0.810 1.00 95.81 107 PHE A C 1
ATOM 921 O O . PHE A 1 107 ? -11.342 6.853 -1.363 1.00 95.81 107 PHE A O 1
ATOM 928 N N . ASP A 1 108 ? -13.446 7.520 -1.036 1.00 94.31 108 ASP A N 1
ATOM 929 C CA . ASP A 1 108 ? -13.321 8.654 -1.959 1.00 94.31 108 ASP A CA 1
ATOM 930 C C . ASP A 1 108 ? -12.385 9.748 -1.418 1.00 94.31 108 ASP A C 1
ATOM 932 O O . ASP A 1 108 ? -11.731 10.456 -2.190 1.00 94.31 108 ASP A O 1
ATOM 936 N N . GLU A 1 109 ? -12.283 9.876 -0.097 1.00 95.94 109 GLU A N 1
ATOM 937 C CA . GLU A 1 109 ? -11.345 10.770 0.572 1.00 95.94 109 GLU A CA 1
ATOM 938 C C . GLU A 1 109 ? -9.908 10.269 0.466 1.00 95.94 109 GLU A C 1
ATOM 940 O O . GLU A 1 109 ? -9.020 11.023 0.053 1.00 95.94 109 GLU A O 1
ATOM 945 N N . TRP A 1 110 ? -9.711 8.975 0.721 1.00 96.38 110 TRP A N 1
ATOM 946 C CA . TRP A 1 110 ? -8.461 8.263 0.468 1.00 96.38 110 TRP A CA 1
ATOM 947 C C . TRP A 1 110 ? -7.991 8.443 -0.978 1.00 96.38 110 TRP A C 1
ATOM 949 O O . TRP A 1 110 ? -6.855 8.846 -1.239 1.00 96.38 110 TRP A O 1
ATOM 959 N N . LEU A 1 111 ? -8.878 8.195 -1.943 1.00 95.56 111 LEU A N 1
ATOM 960 C CA . LEU A 1 111 ? -8.550 8.294 -3.360 1.00 95.56 111 LEU A CA 1
ATOM 961 C C . LEU A 1 111 ? -8.187 9.733 -3.756 1.00 95.56 111 LEU A C 1
ATOM 963 O O . LEU A 1 111 ? -7.222 9.950 -4.493 1.00 95.56 111 LEU A O 1
ATOM 967 N N . ARG A 1 112 ? -8.916 10.729 -3.232 1.00 95.00 112 ARG A N 1
ATOM 968 C CA . ARG A 1 112 ? -8.611 12.152 -3.445 1.00 95.00 112 ARG A CA 1
ATOM 969 C C . ARG A 1 112 ? -7.262 12.548 -2.848 1.00 95.00 112 ARG A C 1
ATOM 971 O O . ARG A 1 112 ? -6.537 13.315 -3.480 1.00 95.00 112 ARG A O 1
ATOM 978 N N . PHE A 1 113 ? -6.912 12.041 -1.668 1.00 96.06 113 PHE A N 1
ATOM 979 C CA . PHE A 1 113 ? -5.612 12.293 -1.048 1.00 96.06 113 PHE A CA 1
ATOM 980 C C . PHE A 1 113 ? -4.459 11.840 -1.958 1.00 96.06 113 PHE A C 1
ATOM 982 O O . PHE A 1 113 ? -3.585 12.644 -2.286 1.00 96.06 113 PHE A O 1
ATOM 989 N N . PHE A 1 114 ? -4.500 10.601 -2.456 1.00 96.44 114 PHE A N 1
ATOM 990 C CA . PHE A 1 114 ? -3.460 10.078 -3.350 1.00 96.44 1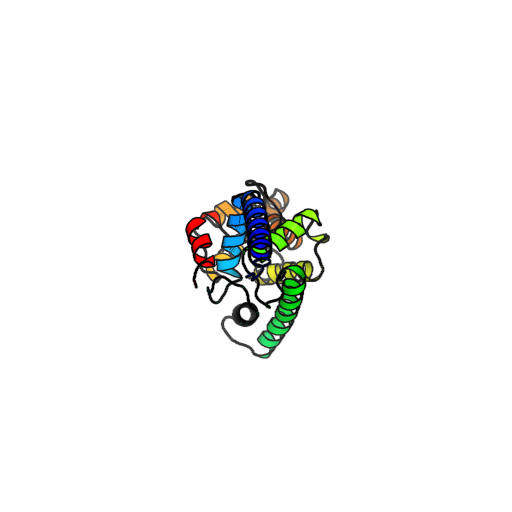14 PHE A CA 1
ATOM 991 C C . PHE A 1 114 ? -3.448 10.735 -4.731 1.00 96.44 114 PHE A C 1
ATOM 993 O O . PHE A 1 114 ? -2.378 10.949 -5.303 1.00 96.44 114 PHE A O 1
ATOM 1000 N N . HIS A 1 115 ? -4.615 11.127 -5.244 1.00 94.88 115 HIS A N 1
ATOM 1001 C CA . HIS A 1 115 ? -4.690 11.939 -6.453 1.00 94.88 115 HIS A CA 1
ATOM 1002 C C . HIS A 1 115 ? -3.927 13.261 -6.283 1.00 94.88 115 HIS A C 1
ATOM 1004 O O . HIS A 1 115 ? -3.050 13.576 -7.086 1.00 94.88 115 HIS A O 1
ATOM 1010 N N . ASN A 1 116 ? -4.222 14.011 -5.217 1.00 94.81 116 ASN A N 1
ATOM 1011 C CA . ASN A 1 116 ? -3.570 15.292 -4.939 1.00 94.81 116 ASN A CA 1
ATOM 1012 C C . ASN A 1 116 ? -2.065 15.120 -4.692 1.00 94.81 116 ASN A C 1
ATOM 1014 O O . ASN A 1 116 ? -1.271 15.941 -5.148 1.00 94.81 116 ASN A O 1
ATOM 1018 N N . LEU A 1 117 ? -1.662 14.037 -4.020 1.00 95.81 117 LEU A N 1
ATOM 1019 C CA . LEU A 1 117 ? -0.256 13.695 -3.811 1.00 95.81 117 LEU A CA 1
ATOM 1020 C C . LEU A 1 117 ? 0.497 13.564 -5.145 1.00 95.81 117 LEU A C 1
ATOM 1022 O O . LEU A 1 117 ? 1.595 14.101 -5.284 1.00 95.81 117 LEU A O 1
ATOM 1026 N N . GLY A 1 118 ? -0.109 12.907 -6.138 1.00 94.75 118 GLY A N 1
ATOM 1027 C CA . GLY A 1 118 ? 0.450 12.763 -7.484 1.00 94.75 118 GLY A CA 1
ATOM 1028 C C . GLY A 1 118 ? 0.514 14.057 -8.299 1.00 94.75 118 GLY A C 1
ATOM 1029 O O . GLY A 1 118 ? 1.324 14.162 -9.213 1.00 94.75 118 GLY A O 1
ATOM 1030 N N . GLU A 1 119 ? -0.313 15.054 -7.982 1.00 94.81 119 GLU A N 1
ATOM 1031 C CA . GLU A 1 119 ? -0.228 16.385 -8.601 1.00 94.81 119 GLU A CA 1
ATOM 1032 C C . GLU A 1 119 ? 0.871 17.255 -7.977 1.00 94.81 119 GLU A C 1
ATOM 1034 O O . GLU A 1 119 ? 1.378 18.171 -8.622 1.00 94.81 119 GLU A O 1
ATOM 1039 N N . GLN A 1 120 ? 1.231 16.977 -6.723 1.00 95.31 120 GLN A N 1
ATOM 1040 C CA . GLN A 1 120 ? 2.160 17.786 -5.929 1.00 95.31 120 GLN A CA 1
ATOM 1041 C C . GLN A 1 120 ? 3.584 17.226 -5.892 1.00 95.31 120 GLN A C 1
ATOM 1043 O O . GLN A 1 120 ? 4.497 17.913 -5.435 1.00 95.31 120 GLN A O 1
ATOM 1048 N N . THR A 1 121 ? 3.786 15.992 -6.351 1.00 96.94 121 THR A N 1
ATOM 1049 C CA . THR A 1 121 ? 5.072 15.293 -6.278 1.00 96.94 121 THR A CA 1
ATOM 1050 C C . THR A 1 121 ? 5.414 14.642 -7.611 1.00 96.94 121 THR A C 1
ATOM 1052 O O . THR A 1 121 ? 4.531 14.304 -8.394 1.00 96.94 121 THR A O 1
ATOM 1055 N N . THR A 1 122 ? 6.707 14.442 -7.862 1.00 95.50 122 THR A N 1
ATOM 1056 C CA . THR A 1 122 ? 7.215 13.729 -9.047 1.00 95.50 122 THR A CA 1
ATOM 1057 C C . THR A 1 122 ? 8.070 12.507 -8.704 1.00 95.50 122 THR A C 1
ATOM 1059 O O . THR A 1 122 ? 8.478 11.780 -9.605 1.00 95.50 122 THR A O 1
ATOM 1062 N N . SER A 1 123 ? 8.396 12.297 -7.426 1.00 96.25 123 SER A N 1
ATOM 1063 C CA . SER A 1 123 ? 9.205 11.171 -6.944 1.00 96.25 123 SER A CA 1
ATOM 1064 C C . SER A 1 123 ? 8.915 10.853 -5.476 1.00 96.25 123 SER A C 1
ATOM 1066 O O . SER A 1 123 ? 8.450 11.710 -4.720 1.00 96.25 123 SER A O 1
ATOM 1068 N N . HIS A 1 124 ? 9.283 9.645 -5.031 1.00 96.38 124 HIS A N 1
ATOM 1069 C CA . HIS A 1 124 ? 9.148 9.225 -3.628 1.00 96.38 124 HIS A CA 1
ATOM 1070 C C . HIS A 1 124 ? 9.947 10.100 -2.653 1.00 96.38 124 HIS A C 1
ATOM 1072 O O . HIS A 1 124 ? 9.579 10.228 -1.490 1.00 96.38 124 HIS A O 1
ATOM 1078 N N . THR A 1 125 ? 11.022 10.735 -3.120 1.00 96.19 125 THR A N 1
ATOM 1079 C CA . THR A 1 125 ? 11.865 11.642 -2.325 1.00 96.19 125 THR A CA 1
ATOM 1080 C C . THR A 1 125 ? 11.223 13.001 -2.037 1.00 96.19 125 THR A C 1
ATOM 1082 O O . THR A 1 125 ? 11.706 13.724 -1.171 1.00 96.19 125 THR A O 1
ATOM 1085 N N . GLN A 1 126 ? 10.148 13.359 -2.747 1.00 96.75 126 GLN A N 1
ATOM 1086 C CA . GLN A 1 126 ? 9.390 14.600 -2.538 1.00 96.75 126 GLN A CA 1
ATOM 1087 C C . GLN A 1 126 ? 8.146 14.401 -1.667 1.00 96.75 126 GLN A C 1
ATOM 1089 O O . GLN A 1 126 ? 7.394 15.346 -1.435 1.00 96.75 126 GLN A O 1
ATOM 1094 N N . LEU A 1 127 ? 7.899 13.173 -1.212 1.00 95.50 127 LEU A N 1
ATOM 1095 C CA . LEU A 1 127 ? 6.769 12.878 -0.348 1.00 95.50 127 LEU A CA 1
ATOM 1096 C C . LEU A 1 127 ? 6.894 13.619 0.992 1.00 95.50 127 LEU A C 1
ATOM 1098 O O . LEU A 1 127 ? 8.007 13.799 1.488 1.00 95.50 127 LEU A O 1
ATOM 1102 N N . PRO A 1 128 ? 5.772 13.974 1.634 1.00 93.44 128 PRO A N 1
ATOM 1103 C CA . PRO A 1 128 ? 5.775 14.402 3.026 1.00 93.44 128 PRO A CA 1
ATOM 1104 C C . PRO A 1 128 ? 6.486 13.395 3.946 1.00 93.44 128 PRO A C 1
ATOM 1106 O O . PRO A 1 128 ? 6.426 12.180 3.722 1.00 93.44 128 PRO A O 1
ATOM 1109 N N . ASP A 1 129 ? 7.112 13.890 5.015 1.00 92.00 129 ASP A N 1
ATOM 1110 C CA . ASP A 1 129 ? 7.953 13.094 5.924 1.00 92.00 129 ASP A CA 1
ATOM 1111 C C . ASP A 1 129 ? 7.242 11.856 6.493 1.00 92.00 129 ASP A C 1
ATOM 1113 O O . ASP A 1 129 ? 7.853 10.792 6.648 1.00 92.00 129 ASP A O 1
ATOM 1117 N N . PHE A 1 130 ? 5.938 11.953 6.771 1.00 91.06 130 PHE A N 1
ATOM 1118 C CA . PHE A 1 130 ? 5.160 10.833 7.303 1.00 91.06 130 PHE A CA 1
ATOM 1119 C C . PHE A 1 130 ? 5.014 9.685 6.289 1.00 91.06 130 PHE A C 1
ATOM 1121 O O . PHE A 1 130 ? 5.099 8.514 6.668 1.00 91.06 130 PHE A O 1
ATOM 1128 N N . LEU A 1 131 ? 4.876 9.995 4.994 1.00 94.31 131 LEU A N 1
ATOM 1129 C CA . LEU A 1 131 ? 4.837 8.993 3.929 1.00 94.31 131 LEU A CA 1
ATOM 1130 C C . LEU A 1 131 ? 6.224 8.416 3.644 1.00 94.31 131 LEU A C 1
ATOM 1132 O O . LEU A 1 131 ? 6.333 7.211 3.437 1.00 94.31 131 LEU A O 1
ATOM 1136 N N . GLN A 1 132 ? 7.290 9.222 3.700 1.00 94.31 132 GLN A N 1
ATOM 1137 C CA . GLN A 1 132 ? 8.662 8.706 3.588 1.00 94.31 132 GLN A CA 1
ATOM 1138 C C . GLN A 1 132 ? 8.991 7.731 4.726 1.00 94.31 132 GLN A C 1
ATOM 1140 O O . GLN A 1 132 ? 9.538 6.647 4.498 1.00 94.31 132 GLN A O 1
ATOM 1145 N N . THR A 1 133 ? 8.600 8.088 5.951 1.00 91.69 133 THR A N 1
ATOM 1146 C CA . THR A 1 133 ? 8.756 7.232 7.131 1.00 91.69 133 THR A CA 1
ATOM 1147 C C . THR A 1 133 ? 7.963 5.939 6.964 1.00 91.69 133 THR A C 1
ATOM 1149 O O . THR A 1 133 ? 8.491 4.850 7.196 1.00 91.69 133 THR A O 1
ATOM 1152 N N . TYR A 1 134 ? 6.715 6.034 6.500 1.00 91.12 134 TYR A N 1
ATOM 1153 C CA . TYR A 1 134 ? 5.900 4.857 6.228 1.00 91.12 134 TYR A CA 1
ATOM 1154 C C . TYR A 1 134 ? 6.497 3.964 5.139 1.00 91.12 134 TYR A C 1
ATOM 1156 O O . TYR A 1 134 ? 6.566 2.757 5.330 1.00 91.12 134 TYR A O 1
ATOM 1164 N N . LEU A 1 135 ? 7.000 4.523 4.038 1.00 94.19 135 LEU A N 1
ATOM 1165 C CA . LEU A 1 135 ? 7.663 3.766 2.975 1.00 94.19 135 LEU A CA 1
ATOM 1166 C C . LEU A 1 135 ? 8.865 2.963 3.489 1.00 94.19 135 LEU A C 1
ATOM 1168 O O . LEU A 1 135 ? 9.066 1.810 3.100 1.00 94.19 135 LEU A O 1
AT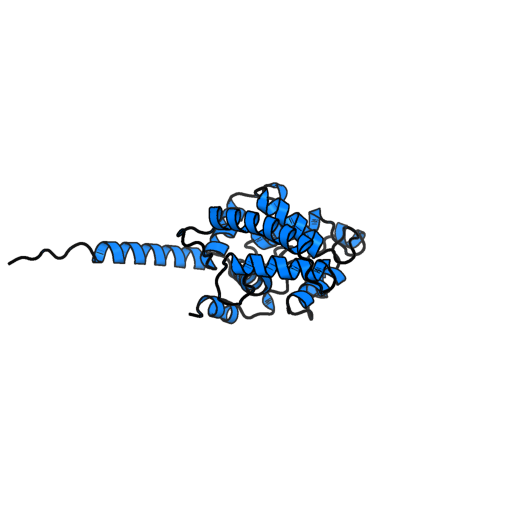OM 1172 N N . GLN A 1 136 ? 9.649 3.546 4.396 1.00 92.38 136 GLN A N 1
ATOM 1173 C CA . GLN A 1 136 ? 10.743 2.839 5.054 1.00 92.38 136 GLN A CA 1
ATOM 1174 C C . GLN A 1 136 ? 10.239 1.697 5.944 1.00 92.38 136 GLN A C 1
ATOM 1176 O O . GLN A 1 136 ? 10.791 0.596 5.904 1.00 92.38 136 GLN A O 1
ATOM 1181 N N . LEU A 1 137 ? 9.192 1.938 6.734 1.00 90.31 137 LEU A N 1
ATOM 1182 C CA . LEU A 1 137 ? 8.583 0.910 7.578 1.00 90.31 137 LEU A CA 1
ATOM 1183 C C . LEU A 1 137 ? 7.966 -0.216 6.750 1.00 90.31 137 LEU A C 1
ATOM 1185 O O . LEU A 1 137 ? 8.135 -1.385 7.090 1.00 90.31 137 LEU A O 1
ATOM 1189 N N . PHE A 1 138 ? 7.301 0.128 5.649 1.00 91.75 138 PHE A N 1
ATOM 1190 C CA . PHE A 1 138 ? 6.686 -0.835 4.755 1.00 91.75 138 PHE A CA 1
ATOM 1191 C C . PHE A 1 138 ? 7.745 -1.750 4.146 1.00 91.75 138 PHE A C 1
ATOM 1193 O O . PHE A 1 138 ? 7.593 -2.966 4.211 1.00 91.75 138 PHE A O 1
ATOM 1200 N N . PHE A 1 139 ? 8.877 -1.203 3.692 1.00 94.69 139 PHE A N 1
ATOM 1201 C CA . PHE A 1 139 ? 10.003 -2.026 3.251 1.00 94.69 139 PHE A CA 1
ATOM 1202 C C . PHE A 1 139 ? 10.481 -2.996 4.342 1.00 94.69 139 PHE A C 1
ATOM 1204 O O . PHE A 1 139 ? 10.647 -4.177 4.068 1.00 94.69 139 PHE A O 1
ATOM 1211 N N . PHE A 1 140 ? 10.636 -2.547 5.593 1.00 90.50 140 PHE A N 1
ATOM 1212 C CA . PHE A 1 140 ? 11.049 -3.433 6.692 1.00 90.50 140 PHE A CA 1
ATOM 1213 C C . PHE A 1 140 ? 10.046 -4.543 7.020 1.00 90.50 140 PHE A C 1
ATOM 1215 O O . PHE A 1 140 ? 10.440 -5.589 7.534 1.00 90.50 140 PHE A O 1
ATOM 1222 N N . ILE A 1 141 ? 8.756 -4.310 6.779 1.00 86.62 141 ILE A N 1
ATOM 1223 C CA . ILE A 1 141 ? 7.716 -5.334 6.930 1.00 86.62 141 ILE A CA 1
ATOM 1224 C C . ILE A 1 141 ? 7.799 -6.344 5.778 1.00 86.62 141 ILE A C 1
ATOM 1226 O O . ILE A 1 141 ? 7.595 -7.540 5.995 1.00 86.62 141 ILE A O 1
ATOM 1230 N N . MET A 1 142 ? 8.112 -5.864 4.574 1.00 90.12 142 MET A N 1
ATOM 1231 C CA . MET A 1 142 ? 8.206 -6.664 3.355 1.00 90.12 142 MET A CA 1
ATOM 1232 C C . MET A 1 142 ? 9.482 -7.511 3.306 1.00 90.12 142 MET A C 1
ATOM 1234 O O . MET A 1 142 ? 9.402 -8.680 2.947 1.00 90.12 142 MET A O 1
ATOM 1238 N N . ASP A 1 143 ? 10.632 -6.966 3.704 1.00 92.75 143 ASP A N 1
ATOM 1239 C CA . ASP A 1 143 ? 11.934 -7.647 3.772 1.00 92.75 143 ASP A CA 1
ATOM 1240 C C . ASP A 1 143 ? 11.958 -8.667 4.928 1.00 92.75 143 ASP A C 1
ATOM 1242 O O . ASP A 1 143 ? 12.343 -8.395 6.072 1.00 92.75 143 ASP A O 1
ATOM 1246 N N . THR A 1 144 ? 11.476 -9.879 4.644 1.00 85.25 144 THR A N 1
ATOM 1247 C CA . THR A 1 144 ? 11.196 -10.867 5.691 1.00 85.25 144 THR A CA 1
ATOM 1248 C C . THR A 1 144 ? 12.447 -11.542 6.249 1.00 85.25 144 THR A C 1
ATOM 1250 O O . THR A 1 144 ? 12.431 -12.012 7.394 1.00 85.25 144 THR A O 1
ATOM 1253 N N . ASN A 1 145 ? 13.513 -11.652 5.453 1.00 89.69 145 ASN A N 1
ATOM 1254 C CA . ASN A 1 145 ? 14.796 -12.228 5.862 1.00 89.69 145 ASN A CA 1
ATOM 1255 C C . ASN A 1 145 ? 15.805 -11.165 6.325 1.00 89.69 145 ASN A C 1
ATOM 1257 O O . ASN A 1 145 ? 16.810 -11.552 6.925 1.00 89.69 145 ASN A O 1
ATOM 1261 N N . LYS A 1 146 ? 15.489 -9.873 6.170 1.00 91.38 146 LYS A N 1
ATOM 1262 C CA . LYS A 1 146 ? 16.281 -8.724 6.625 1.00 91.38 146 LYS A CA 1
ATOM 1263 C C . LYS A 1 146 ? 17.628 -8.615 5.925 1.00 91.38 146 LYS A C 1
ATOM 1265 O O . LYS A 1 146 ? 18.621 -8.262 6.567 1.00 91.38 146 LYS A O 1
ATOM 1270 N N . ASP A 1 147 ? 17.675 -8.975 4.648 1.00 94.75 147 ASP A N 1
ATOM 1271 C CA . ASP A 1 147 ? 18.892 -8.855 3.843 1.00 94.75 147 ASP A CA 1
ATOM 1272 C C . ASP A 1 147 ? 19.006 -7.494 3.136 1.00 94.75 147 ASP A C 1
ATOM 1274 O O . ASP A 1 147 ? 20.014 -7.223 2.481 1.00 94.75 147 ASP A O 1
ATOM 1278 N N . GLY A 1 148 ? 18.027 -6.604 3.332 1.00 95.75 148 GLY A N 1
ATOM 1279 C CA . GLY A 1 148 ? 17.988 -5.287 2.710 1.00 95.75 148 GLY A CA 1
ATOM 1280 C C . GLY A 1 148 ? 17.518 -5.322 1.259 1.00 95.75 148 GLY A C 1
ATOM 1281 O O . GLY A 1 148 ? 17.616 -4.297 0.575 1.00 95.75 148 GLY A O 1
ATOM 1282 N N . LEU A 1 149 ? 17.001 -6.462 0.794 1.00 97.25 149 LEU A N 1
ATOM 1283 C CA . LEU A 1 149 ? 16.473 -6.660 -0.544 1.00 97.25 149 LEU A CA 1
ATOM 1284 C C . LEU A 1 149 ? 15.018 -7.135 -0.497 1.00 97.25 149 LEU A C 1
ATOM 1286 O O . LEU A 1 149 ? 14.543 -7.734 0.461 1.00 97.25 149 LEU A O 1
ATOM 1290 N N . PHE A 1 150 ? 14.291 -6.858 -1.573 1.00 97.81 150 PHE A N 1
ATOM 1291 C CA . PHE A 1 150 ? 12.932 -7.337 -1.770 1.00 97.81 150 PHE A CA 1
ATOM 1292 C C . PHE A 1 150 ? 12.883 -8.254 -2.989 1.00 97.81 150 PHE A C 1
ATOM 1294 O O . PHE A 1 150 ? 13.079 -7.812 -4.124 1.00 97.81 150 PHE A O 1
ATOM 1301 N N . CYS A 1 151 ? 12.632 -9.545 -2.758 1.00 97.50 151 CYS A N 1
ATOM 1302 C CA . CYS A 1 151 ? 12.563 -10.548 -3.818 1.00 97.50 151 CYS A CA 1
ATOM 1303 C C . CYS A 1 151 ? 11.174 -11.202 -3.921 1.00 97.50 151 CYS A C 1
ATOM 1305 O O . CYS A 1 151 ? 10.293 -11.029 -3.076 1.00 97.50 151 CYS A O 1
ATOM 1307 N N . VAL A 1 152 ? 10.976 -12.053 -4.933 1.00 97.44 152 VAL A N 1
ATOM 1308 C CA . VAL A 1 152 ? 9.701 -12.766 -5.141 1.00 97.44 152 VAL A CA 1
ATOM 1309 C C . VAL A 1 152 ? 9.263 -13.614 -3.933 1.00 97.44 152 VAL A C 1
ATOM 1311 O O . VAL A 1 152 ? 8.070 -13.856 -3.741 1.00 97.44 152 VAL A O 1
ATOM 1314 N N . LYS A 1 153 ? 10.205 -14.094 -3.104 1.00 97.06 153 LYS A N 1
ATOM 1315 C CA . LYS A 1 153 ? 9.872 -14.858 -1.889 1.00 97.06 153 LYS A CA 1
ATOM 1316 C C . LYS A 1 153 ? 9.240 -13.959 -0.830 1.00 97.06 153 LYS A C 1
ATOM 1318 O O . LYS A 1 153 ? 8.284 -14.389 -0.188 1.00 97.06 153 LYS A O 1
ATOM 1323 N N .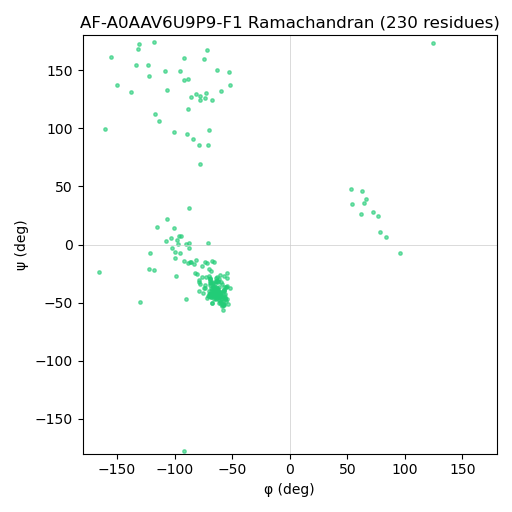 ASP A 1 154 ? 9.749 -12.742 -0.675 1.00 96.38 154 ASP A N 1
ATOM 1324 C CA . ASP A 1 154 ? 9.199 -11.726 0.222 1.00 96.38 154 ASP A CA 1
ATOM 1325 C C . ASP A 1 154 ? 7.817 -11.291 -0.245 1.00 96.38 154 ASP A C 1
ATOM 1327 O O . ASP A 1 154 ? 6.857 -11.356 0.522 1.00 96.38 154 ASP A O 1
ATOM 1331 N N . TYR A 1 155 ? 7.678 -11.010 -1.543 1.00 97.12 155 TYR A N 1
ATOM 1332 C CA . TYR A 1 155 ? 6.390 -10.682 -2.146 1.00 97.12 155 TYR A CA 1
ATOM 1333 C C . TYR A 1 155 ? 5.339 -11.776 -1.901 1.00 97.12 155 TYR A C 1
ATOM 1335 O O . TYR A 1 155 ? 4.255 -11.501 -1.395 1.00 97.12 155 TYR A O 1
ATOM 1343 N N . LYS A 1 156 ? 5.665 -13.053 -2.145 1.00 96.38 156 LYS A N 1
ATOM 1344 C CA . LYS A 1 156 ? 4.745 -14.170 -1.860 1.00 96.38 156 LYS A CA 1
ATOM 1345 C C . LYS A 1 156 ? 4.376 -14.283 -0.380 1.00 96.38 156 LYS A C 1
ATOM 1347 O O . LYS A 1 156 ? 3.249 -14.667 -0.068 1.00 96.38 156 LYS A O 1
ATOM 1352 N N . LYS A 1 157 ? 5.300 -14.002 0.544 1.00 94.00 157 LYS A N 1
ATOM 1353 C CA . LYS A 1 157 ? 4.994 -14.008 1.984 1.00 94.00 157 LYS A CA 1
ATOM 1354 C C . LYS A 1 157 ? 4.039 -12.879 2.349 1.00 94.00 157 LYS A C 1
ATOM 1356 O O . LYS A 1 157 ? 3.094 -13.133 3.090 1.00 94.00 157 LYS A O 1
ATOM 1361 N N . TYR A 1 158 ? 4.255 -11.686 1.800 1.00 92.50 158 TYR A N 1
ATOM 1362 C CA . TYR A 1 158 ? 3.356 -10.550 1.969 1.00 92.50 158 TYR A CA 1
ATOM 1363 C C . TYR A 1 158 ? 1.937 -10.875 1.498 1.00 92.50 158 TYR A C 1
ATOM 1365 O O . TYR A 1 158 ? 0.996 -10.763 2.281 1.00 92.50 158 TYR A O 1
ATOM 1373 N N . LEU A 1 159 ? 1.794 -11.376 0.268 1.00 93.81 159 LEU A N 1
ATOM 1374 C CA . LEU A 1 159 ? 0.490 -11.744 -0.288 1.00 93.81 159 LEU A CA 1
ATOM 1375 C C . LEU A 1 159 ? -0.237 -12.766 0.599 1.00 93.81 159 LEU A C 1
ATOM 1377 O O . LEU A 1 159 ? -1.395 -12.566 0.958 1.00 93.81 159 LEU A O 1
ATOM 1381 N N . ASN A 1 160 ? 0.462 -13.816 1.044 1.00 92.56 160 ASN A N 1
ATOM 1382 C CA . ASN A 1 160 ? -0.110 -14.806 1.960 1.00 92.56 160 ASN A CA 1
ATOM 1383 C C . ASN A 1 160 ? -0.530 -14.197 3.310 1.00 92.56 160 ASN A C 1
ATOM 1385 O O . ASN A 1 160 ? -1.586 -14.541 3.834 1.00 92.56 160 ASN A O 1
ATOM 1389 N N . ALA A 1 161 ? 0.270 -13.286 3.877 1.00 87.00 161 ALA A N 1
ATOM 1390 C CA . ALA A 1 161 ? -0.019 -12.633 5.158 1.00 87.00 161 ALA A CA 1
ATOM 1391 C C . ALA A 1 161 ? -1.232 -11.681 5.111 1.00 87.00 161 ALA A C 1
ATOM 1393 O O . ALA A 1 161 ? -1.738 -11.261 6.157 1.00 87.00 161 ALA A O 1
ATOM 1394 N N . HIS A 1 162 ? -1.685 -11.326 3.909 1.00 87.25 162 HIS A N 1
ATOM 1395 C CA . HIS A 1 162 ? -2.869 -10.508 3.658 1.00 87.25 162 HIS A CA 1
ATOM 1396 C C . HIS A 1 162 ? -3.979 -11.271 2.922 1.00 87.25 162 HIS A C 1
ATOM 1398 O O . HIS A 1 162 ? -4.906 -10.651 2.411 1.00 87.25 162 HIS A O 1
ATOM 1404 N N . ASN A 1 163 ? -3.904 -12.608 2.864 1.00 89.94 163 ASN A N 1
ATOM 1405 C CA . ASN A 1 163 ? -4.907 -13.450 2.200 1.00 89.94 163 ASN A CA 1
ATOM 1406 C C . ASN A 1 163 ? -5.171 -13.038 0.734 1.00 89.94 163 ASN A C 1
ATOM 1408 O O . ASN A 1 163 ? -6.295 -13.125 0.244 1.00 89.94 163 ASN A O 1
ATOM 1412 N N . MET A 1 164 ? -4.126 -12.579 0.043 1.00 92.81 164 MET A N 1
ATOM 1413 C CA . MET A 1 164 ? -4.156 -12.174 -1.362 1.00 92.81 164 MET A CA 1
ATOM 1414 C C . MET A 1 164 ? -3.803 -13.344 -2.292 1.00 92.81 164 MET A C 1
ATOM 1416 O O . MET A 1 164 ? -3.163 -14.313 -1.873 1.00 92.81 164 MET A O 1
ATOM 1420 N N . ASP A 1 165 ? -4.178 -13.243 -3.572 1.00 92.31 165 ASP A N 1
ATOM 1421 C CA . ASP A 1 165 ? -3.862 -14.273 -4.567 1.00 92.31 165 ASP A CA 1
ATOM 1422 C C . ASP A 1 165 ? -2.353 -14.354 -4.850 1.00 92.31 165 ASP A C 1
ATOM 1424 O O . ASP A 1 165 ? -1.714 -13.387 -5.264 1.00 92.31 165 ASP A O 1
ATOM 1428 N N . VAL A 1 166 ? -1.790 -15.550 -4.677 1.00 95.69 166 VAL A N 1
ATOM 1429 C CA . VAL A 1 166 ? -0.371 -15.846 -4.924 1.00 95.69 166 VAL A CA 1
ATOM 1430 C C . VAL A 1 166 ? -0.112 -16.523 -6.267 1.00 95.69 166 VAL A C 1
ATOM 1432 O O . VAL A 1 166 ? 1.052 -16.714 -6.633 1.00 95.69 166 VAL A O 1
ATOM 1435 N N . THR A 1 167 ? -1.160 -16.886 -7.008 1.00 95.69 167 THR A N 1
ATOM 1436 C CA . THR A 1 167 ? -1.065 -17.685 -8.239 1.00 95.69 167 THR A CA 1
ATOM 1437 C C . THR A 1 167 ? -0.218 -16.978 -9.292 1.00 95.69 167 THR A C 1
ATOM 1439 O O . THR A 1 167 ? 0.697 -17.575 -9.857 1.00 95.69 167 THR A O 1
ATOM 1442 N N . ARG A 1 168 ? -0.452 -15.674 -9.483 1.00 96.12 168 ARG A N 1
ATOM 1443 C CA . ARG A 1 168 ? 0.282 -14.818 -1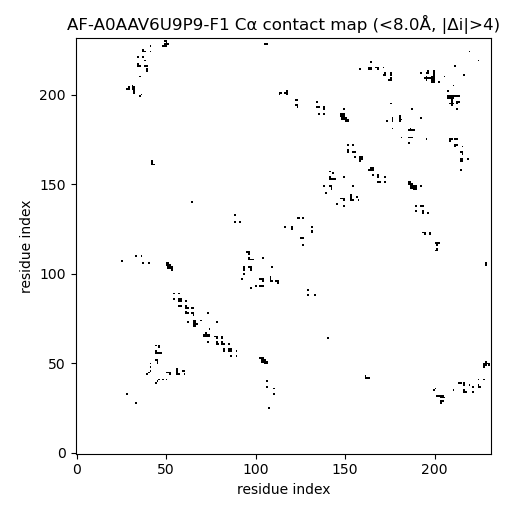0.431 1.00 96.12 168 ARG A CA 1
ATOM 1444 C C . ARG A 1 168 ? 1.459 -14.062 -9.811 1.00 96.12 168 ARG A C 1
ATOM 1446 O O . ARG A 1 168 ? 2.075 -13.237 -10.478 1.00 96.12 168 ARG A O 1
ATOM 1453 N N . ALA A 1 169 ? 1.816 -14.343 -8.555 1.00 96.62 169 ALA A N 1
ATOM 1454 C CA . ALA A 1 169 ? 2.796 -13.541 -7.818 1.00 96.62 169 ALA A CA 1
ATOM 1455 C C . ALA A 1 169 ? 4.160 -13.448 -8.518 1.00 96.62 169 ALA A C 1
ATOM 1457 O O . ALA A 1 169 ? 4.775 -12.388 -8.516 1.00 96.62 169 ALA A O 1
ATOM 1458 N N . LYS A 1 170 ? 4.640 -14.547 -9.117 1.00 97.31 170 LYS A N 1
ATOM 1459 C CA . LYS A 1 170 ? 5.923 -14.543 -9.836 1.00 97.31 170 LYS A CA 1
ATOM 1460 C C . LYS A 1 170 ? 5.844 -13.687 -11.099 1.00 97.31 170 LYS A C 1
ATOM 1462 O O . LYS A 1 170 ? 6.697 -12.833 -11.288 1.00 97.31 170 LYS A O 1
ATOM 1467 N N . ASP A 1 171 ? 4.827 -13.906 -11.925 1.00 97.06 171 ASP A N 1
ATOM 1468 C CA . ASP A 1 171 ? 4.693 -13.211 -13.205 1.00 97.06 171 ASP A CA 1
ATOM 1469 C C . ASP A 1 171 ? 4.514 -11.707 -12.981 1.00 97.06 171 ASP A C 1
ATOM 1471 O O . ASP A 1 171 ? 5.204 -10.903 -13.598 1.00 97.06 171 ASP A O 1
ATOM 1475 N N . CYS A 1 172 ? 3.670 -11.319 -12.021 1.00 96.94 172 CYS A N 1
ATOM 1476 C CA . CYS A 1 172 ? 3.505 -9.924 -11.626 1.00 96.94 172 CYS A CA 1
ATOM 1477 C C . CYS A 1 172 ? 4.802 -9.326 -11.067 1.00 96.94 172 CYS A C 1
ATOM 1479 O O . CYS A 1 172 ? 5.167 -8.221 -11.458 1.00 96.94 172 CYS A O 1
ATOM 1481 N N . PHE A 1 173 ? 5.536 -10.048 -10.216 1.00 97.81 173 PHE A N 1
ATOM 1482 C CA . PHE A 1 173 ? 6.829 -9.581 -9.712 1.00 97.81 173 PHE A CA 1
ATOM 1483 C C . PHE A 1 173 ? 7.845 -9.359 -10.838 1.00 97.81 173 PHE A C 1
ATOM 1485 O O . PHE A 1 173 ? 8.493 -8.318 -10.883 1.00 97.81 173 PHE A O 1
ATOM 1492 N N . ASP A 1 174 ? 7.926 -10.284 -11.794 1.00 97.44 174 ASP A N 1
ATOM 1493 C CA . ASP A 1 174 ? 8.861 -10.193 -12.915 1.00 97.44 174 ASP A CA 1
ATOM 1494 C C . ASP A 1 174 ? 8.595 -8.980 -13.820 1.00 97.44 174 ASP A C 1
ATOM 1496 O O . ASP A 1 174 ? 9.544 -8.466 -14.418 1.00 97.44 174 ASP A O 1
ATOM 1500 N N . THR A 1 175 ? 7.342 -8.504 -13.906 1.00 96.62 175 THR A N 1
ATOM 1501 C CA . THR A 1 175 ? 6.996 -7.271 -14.647 1.00 96.62 175 THR A CA 1
ATOM 1502 C C . THR A 1 175 ? 7.504 -5.992 -13.985 1.00 96.62 175 THR A C 1
ATOM 1504 O O . THR A 1 175 ? 7.648 -4.984 -14.668 1.00 96.62 175 THR A O 1
ATOM 1507 N N . MET A 1 176 ? 7.797 -6.027 -12.683 1.00 97.38 176 MET A N 1
ATOM 1508 C CA . MET A 1 176 ? 8.278 -4.863 -11.932 1.00 97.38 176 MET A CA 1
ATOM 1509 C C . MET A 1 176 ? 9.808 -4.715 -11.972 1.00 97.38 176 MET A C 1
ATOM 1511 O O . MET A 1 176 ? 10.333 -3.654 -11.635 1.00 97.38 176 MET A O 1
ATOM 1515 N N . LEU A 1 177 ? 10.524 -5.776 -12.365 1.00 97.88 177 LEU A N 1
ATOM 1516 C CA . LEU A 1 177 ? 11.986 -5.820 -12.377 1.00 97.88 177 LEU A CA 1
ATOM 1517 C C . LEU A 1 177 ? 12.574 -5.077 -13.579 1.00 97.88 177 LEU A C 1
ATOM 1519 O O . LEU A 1 177 ? 12.267 -5.408 -14.732 1.00 97.88 177 LEU A O 1
ATOM 1523 N N . ASN A 1 178 ? 13.502 -4.163 -13.297 1.00 97.19 178 ASN A N 1
ATOM 1524 C CA . ASN A 1 178 ? 14.378 -3.560 -14.302 1.00 97.19 178 ASN A CA 1
ATOM 1525 C C . ASN A 1 178 ? 15.702 -4.348 -14.446 1.00 97.19 178 ASN A C 1
ATOM 1527 O O . ASN A 1 178 ? 15.905 -5.382 -13.805 1.00 97.19 178 ASN A O 1
ATOM 1531 N N . ASP A 1 179 ? 16.607 -3.875 -15.304 1.00 98.00 179 ASP A N 1
ATOM 1532 C CA . ASP A 1 179 ? 17.887 -4.549 -15.561 1.00 98.00 179 ASP A CA 1
ATOM 1533 C C . ASP A 1 179 ? 18.812 -4.589 -14.332 1.00 98.00 179 ASP A C 1
ATOM 1535 O O . ASP A 1 179 ? 19.511 -5.583 -14.127 1.00 98.00 179 ASP A O 1
ATOM 1539 N N . GLU A 1 180 ? 18.787 -3.558 -13.484 1.00 97.62 180 GLU A N 1
ATOM 1540 C CA . GLU A 1 180 ? 19.580 -3.503 -12.249 1.00 97.62 180 GLU A CA 1
ATOM 1541 C C . GLU A 1 180 ? 19.078 -4.524 -11.221 1.00 97.62 180 GLU A C 1
ATOM 1543 O O . GLU A 1 180 ? 19.873 -5.277 -10.655 1.00 97.62 180 GLU A O 1
ATOM 1548 N N . ASP A 1 181 ? 17.758 -4.633 -11.045 1.00 97.94 181 ASP A N 1
ATOM 1549 C CA . ASP A 1 181 ? 17.141 -5.619 -10.156 1.00 97.94 181 ASP A CA 1
ATOM 1550 C C . ASP A 1 181 ? 17.458 -7.050 -10.616 1.00 97.94 181 ASP A C 1
ATOM 1552 O O . ASP A 1 181 ? 17.738 -7.938 -9.803 1.00 97.94 181 ASP A O 1
ATOM 1556 N N . ARG A 1 182 ? 17.442 -7.291 -11.937 1.00 97.75 182 ARG A N 1
ATOM 1557 C 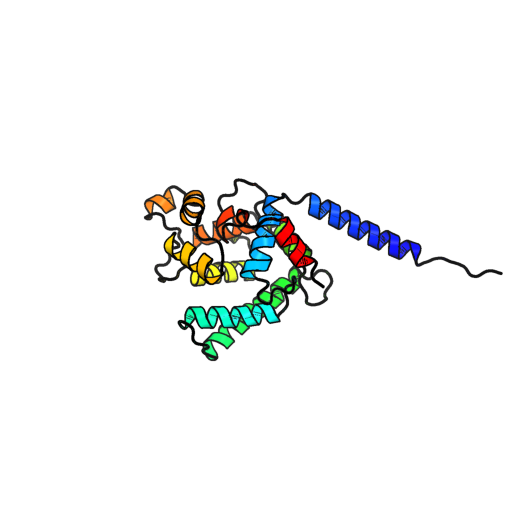CA . ARG A 1 182 ? 17.802 -8.589 -12.538 1.00 97.75 182 ARG A CA 1
ATOM 1558 C C . ARG A 1 182 ? 19.277 -8.911 -12.335 1.00 97.75 182 ARG A C 1
ATOM 1560 O O . ARG A 1 182 ? 19.600 -10.039 -11.957 1.00 97.75 182 ARG A O 1
ATOM 1567 N N . ALA A 1 183 ? 20.160 -7.932 -12.534 1.00 97.31 183 ALA A N 1
ATOM 1568 C CA . ALA A 1 183 ? 21.588 -8.073 -12.259 1.00 97.31 183 ALA A CA 1
ATOM 1569 C C . ALA A 1 183 ? 21.858 -8.358 -10.771 1.00 97.31 183 ALA A C 1
ATOM 1571 O O . ALA A 1 183 ? 22.787 -9.097 -10.444 1.00 97.31 183 ALA A O 1
ATOM 1572 N N . ASN A 1 184 ? 20.996 -7.865 -9.880 1.00 95.62 184 ASN A N 1
ATOM 1573 C CA . ASN A 1 184 ? 21.018 -8.132 -8.445 1.00 95.62 184 ASN A CA 1
ATOM 1574 C C . ASN A 1 184 ? 20.241 -9.407 -8.043 1.00 95.62 184 ASN A C 1
ATOM 1576 O O . ASN A 1 184 ? 19.650 -9.493 -6.969 1.00 95.62 184 ASN A O 1
ATOM 1580 N N . GLY A 1 185 ? 20.206 -10.421 -8.913 1.00 96.12 185 GLY A N 1
ATOM 1581 C CA . GLY A 1 185 ? 19.583 -11.711 -8.602 1.00 96.12 185 GLY A CA 1
ATOM 1582 C C . GLY A 1 185 ? 18.051 -11.689 -8.560 1.00 96.12 185 GLY A C 1
ATOM 1583 O O . GLY A 1 185 ? 17.455 -12.522 -7.876 1.00 96.12 185 GLY A O 1
ATOM 1584 N N . ASN A 1 186 ? 17.415 -10.784 -9.314 1.00 97.25 186 ASN A N 1
ATOM 1585 C CA . ASN A 1 186 ? 15.968 -10.524 -9.306 1.00 97.25 186 ASN A CA 1
ATOM 1586 C C . ASN A 1 186 ? 15.467 -10.015 -7.944 1.00 97.25 186 ASN A C 1
ATOM 1588 O O . ASN A 1 186 ? 14.463 -10.507 -7.414 1.00 97.25 186 ASN A O 1
ATOM 1592 N N . ALA A 1 187 ? 16.190 -9.054 -7.371 1.00 97.50 187 ALA A N 1
ATOM 1593 C CA . ALA A 1 187 ? 15.885 -8.480 -6.070 1.00 97.50 187 ALA A CA 1
ATOM 1594 C C . ALA A 1 187 ? 16.065 -6.956 -6.073 1.00 97.50 187 ALA A C 1
ATOM 1596 O O . ALA A 1 187 ? 17.098 -6.438 -6.499 1.00 97.50 187 ALA A O 1
ATOM 1597 N N . MET A 1 188 ? 15.056 -6.256 -5.561 1.00 97.75 188 MET A N 1
ATOM 1598 C CA . MET A 1 188 ? 14.999 -4.796 -5.517 1.00 97.75 188 MET A CA 1
ATOM 1599 C C . MET A 1 188 ? 15.656 -4.271 -4.245 1.00 97.75 188 MET A C 1
ATOM 1601 O O . MET A 1 188 ? 15.484 -4.841 -3.167 1.00 97.75 188 MET A O 1
ATOM 1605 N N . THR A 1 189 ? 16.365 -3.151 -4.345 1.00 97.81 189 THR A N 1
ATOM 1606 C CA . THR A 1 189 ? 16.857 -2.428 -3.165 1.00 97.81 189 THR A CA 1
ATOM 1607 C C . THR A 1 189 ? 15.709 -1.735 -2.425 1.00 97.81 189 THR A C 1
ATOM 1609 O O . THR A 1 189 ? 14.612 -1.560 -2.964 1.00 97.81 189 THR A O 1
ATOM 1612 N N . SER A 1 190 ? 15.966 -1.266 -1.197 1.00 97.25 190 SER A N 1
ATOM 1613 C CA . SER A 1 190 ? 14.979 -0.455 -0.474 1.00 97.25 190 SER A CA 1
ATOM 1614 C C . SER A 1 190 ? 14.555 0.792 -1.246 1.00 97.25 190 SER A C 1
ATOM 1616 O O . SER A 1 190 ? 13.395 1.168 -1.129 1.00 97.25 190 SER A O 1
ATOM 1618 N N . ASP A 1 191 ? 15.450 1.452 -1.979 1.00 97.56 191 ASP A N 1
ATOM 1619 C CA . ASP A 1 191 ? 15.097 2.672 -2.711 1.00 97.56 191 ASP A CA 1
ATOM 1620 C C . ASP A 1 191 ? 14.191 2.351 -3.906 1.00 97.56 191 ASP A C 1
ATOM 1622 O O . ASP A 1 191 ? 13.122 2.944 -4.049 1.00 97.56 191 ASP A O 1
ATOM 1626 N N . ARG A 1 192 ? 14.534 1.299 -4.664 1.00 97.56 192 ARG A N 1
ATOM 1627 C CA . ARG A 1 192 ? 13.723 0.826 -5.790 1.00 97.56 192 ARG A CA 1
ATOM 1628 C C . ARG A 1 192 ? 12.324 0.395 -5.359 1.00 97.56 192 ARG A C 1
ATOM 1630 O O . ARG A 1 192 ? 11.340 0.730 -6.011 1.00 97.56 192 ARG A O 1
ATOM 1637 N N . PHE A 1 193 ? 12.219 -0.310 -4.234 1.00 98.19 193 PHE A N 1
ATOM 1638 C CA . PHE A 1 193 ? 10.924 -0.672 -3.663 1.00 98.19 193 PHE A CA 1
ATOM 1639 C C . PHE A 1 193 ? 10.069 0.569 -3.368 1.00 98.19 193 PHE A C 1
ATOM 1641 O O . PHE A 1 193 ? 8.892 0.608 -3.721 1.00 98.19 193 PHE A O 1
ATOM 1648 N N . ARG A 1 194 ? 10.653 1.602 -2.748 1.00 98.12 194 ARG A N 1
ATOM 1649 C CA . ARG A 1 194 ? 9.940 2.843 -2.402 1.00 98.12 194 ARG A CA 1
ATOM 1650 C C . ARG A 1 194 ? 9.483 3.609 -3.637 1.00 98.12 194 ARG A C 1
ATOM 1652 O O . ARG A 1 194 ? 8.372 4.132 -3.635 1.00 98.12 194 ARG A O 1
ATOM 1659 N N . GLU A 1 195 ? 10.300 3.630 -4.683 1.00 98.00 195 GLU A N 1
ATOM 1660 C CA . GLU A 1 195 ? 9.943 4.210 -5.976 1.00 98.00 195 GLU A CA 1
ATOM 1661 C C . GLU A 1 195 ? 8.728 3.501 -6.599 1.00 98.00 195 GLU A C 1
ATOM 1663 O O . GLU A 1 195 ? 7.790 4.157 -7.046 1.00 98.00 195 GLU A O 1
ATOM 1668 N N . LEU A 1 196 ? 8.691 2.164 -6.563 1.00 98.19 196 LEU A N 1
ATOM 1669 C CA . LEU A 1 196 ? 7.555 1.394 -7.077 1.00 98.19 196 LEU A CA 1
ATOM 1670 C C . LEU A 1 196 ? 6.285 1.569 -6.238 1.00 98.19 196 LEU A C 1
ATOM 1672 O O . LEU A 1 196 ? 5.195 1.633 -6.801 1.00 98.19 196 LEU A O 1
ATOM 1676 N N . VAL A 1 197 ? 6.392 1.668 -4.908 1.00 98.00 197 VAL A N 1
ATOM 1677 C CA . VAL A 1 197 ? 5.227 1.971 -4.053 1.00 98.00 197 VAL A CA 1
ATOM 1678 C C . VAL A 1 197 ? 4.707 3.382 -4.321 1.00 98.00 197 VAL A C 1
ATOM 1680 O O . VAL A 1 197 ? 3.496 3.583 -4.389 1.00 98.00 197 VAL A O 1
ATOM 1683 N N . TYR A 1 198 ? 5.599 4.348 -4.540 1.00 98.06 198 TYR A N 1
ATOM 1684 C CA . TYR A 1 198 ? 5.207 5.681 -4.982 1.00 98.06 198 TYR A CA 1
ATOM 1685 C C . TYR A 1 198 ? 4.476 5.640 -6.331 1.00 98.06 198 TYR A C 1
ATOM 1687 O O . TYR A 1 198 ? 3.367 6.161 -6.429 1.00 98.06 198 TYR A O 1
ATOM 1695 N N . ASP A 1 199 ? 5.029 4.958 -7.340 1.00 97.56 199 ASP A N 1
ATOM 1696 C CA . ASP A 1 199 ? 4.361 4.763 -8.633 1.00 97.56 199 ASP A CA 1
ATOM 1697 C C . ASP A 1 199 ? 2.981 4.106 -8.464 1.00 97.56 199 ASP A C 1
ATOM 1699 O O . ASP A 1 199 ? 1.995 4.563 -9.044 1.00 97.56 199 ASP A O 1
ATOM 1703 N N . PHE A 1 200 ? 2.865 3.089 -7.607 1.00 97.38 200 PHE A N 1
ATOM 1704 C CA . PHE A 1 200 ? 1.580 2.471 -7.291 1.00 97.38 200 PHE A CA 1
ATOM 1705 C C . PHE A 1 200 ? 0.565 3.496 -6.770 1.00 97.38 200 PHE A C 1
ATOM 1707 O O . PHE A 1 200 ? -0.567 3.507 -7.261 1.00 97.38 200 PHE A O 1
ATOM 1714 N N . TRP A 1 201 ? 0.981 4.353 -5.833 1.00 96.62 201 TRP A N 1
ATOM 1715 C CA . TRP A 1 201 ? 0.147 5.359 -5.174 1.00 96.62 201 TRP A CA 1
ATOM 1716 C C . TRP A 1 201 ? -0.302 6.516 -6.055 1.00 96.62 201 TRP A C 1
ATOM 1718 O O . TRP A 1 201 ? -1.340 7.095 -5.761 1.00 96.62 201 TRP A O 1
ATOM 1728 N N . VAL A 1 202 ? 0.471 6.910 -7.070 1.00 95.81 202 VAL A N 1
ATOM 1729 C CA . VAL A 1 202 ? 0.171 8.138 -7.833 1.00 95.81 202 VAL A CA 1
ATOM 1730 C C . VAL A 1 202 ? -0.031 7.910 -9.326 1.00 95.81 202 VAL A C 1
ATOM 1732 O O . VAL A 1 202 ? -0.647 8.741 -9.999 1.00 95.81 202 VAL A O 1
ATOM 1735 N N . SER A 1 203 ? 0.468 6.800 -9.875 1.00 94.25 203 SER A N 1
ATOM 1736 C CA . SER A 1 203 ? 0.392 6.562 -11.312 1.00 94.25 203 SER A CA 1
ATOM 1737 C C . SER A 1 203 ? -1.024 6.228 -11.757 1.00 94.25 203 SER A C 1
ATOM 1739 O O . SER A 1 203 ? -1.691 5.336 -11.217 1.00 94.25 203 SER A O 1
ATOM 1741 N N . ARG A 1 204 ? -1.448 6.940 -12.803 1.00 89.75 204 ARG A N 1
ATOM 1742 C CA . ARG A 1 204 ? -2.760 6.834 -13.452 1.00 89.75 204 ARG A CA 1
ATOM 1743 C C . ARG A 1 204 ? -2.702 6.064 -14.774 1.00 89.75 204 ARG A C 1
ATOM 1745 O O . ARG A 1 204 ? -3.709 6.020 -15.474 1.00 89.75 204 ARG A O 1
ATOM 1752 N N . THR A 1 205 ? -1.545 5.501 -15.128 1.00 86.25 205 THR A N 1
ATOM 1753 C CA . THR A 1 205 ? -1.373 4.708 -16.350 1.00 86.25 205 THR A CA 1
ATOM 1754 C C . THR A 1 205 ? -1.535 3.214 -16.064 1.00 86.25 205 THR A C 1
ATOM 1756 O O . THR A 1 205 ? -1.236 2.734 -14.969 1.00 86.25 205 THR A O 1
ATOM 1759 N N . ASP A 1 206 ? -2.029 2.465 -17.050 1.00 85.12 206 ASP A N 1
ATOM 1760 C CA . ASP A 1 206 ? -2.298 1.022 -16.918 1.00 85.12 206 ASP A CA 1
ATOM 1761 C C . ASP A 1 206 ? -1.017 0.162 -16.970 1.00 85.12 206 ASP A C 1
ATOM 1763 O O . ASP A 1 206 ? -0.985 -1.002 -16.549 1.00 85.12 206 ASP A O 1
ATOM 1767 N N . ASP A 1 207 ? 0.057 0.741 -17.495 1.00 86.44 207 ASP A N 1
ATOM 1768 C CA . ASP A 1 207 ? 1.370 0.136 -17.698 1.00 86.44 207 ASP A CA 1
ATOM 1769 C C . ASP A 1 207 ? 2.393 0.538 -16.624 1.00 86.44 207 ASP A C 1
ATOM 1771 O O . ASP A 1 207 ? 3.587 0.292 -16.795 1.00 86.44 207 ASP A O 1
ATOM 1775 N N . SER A 1 208 ? 1.938 1.122 -15.509 1.00 92.69 208 SER A N 1
ATOM 1776 C CA . SER A 1 208 ? 2.830 1.622 -14.464 1.00 92.69 208 SER A CA 1
ATOM 1777 C C . SER A 1 208 ? 3.721 0.503 -13.883 1.00 92.69 208 SER A C 1
ATOM 1779 O O . SER A 1 208 ? 3.211 -0.579 -13.556 1.00 92.69 208 SER A O 1
ATOM 1781 N N . PRO A 1 209 ? 5.047 0.715 -13.738 1.00 94.56 209 PRO A N 1
ATOM 1782 C CA . PRO A 1 209 ? 5.967 -0.329 -13.279 1.00 94.56 209 PRO A CA 1
ATOM 1783 C C . PRO A 1 209 ? 5.638 -0.879 -11.888 1.00 94.56 209 PRO A C 1
ATOM 1785 O O . PRO A 1 209 ? 5.871 -2.051 -11.615 1.00 94.56 209 PRO A O 1
ATOM 1788 N N . GLY A 1 210 ? 5.093 -0.046 -11.000 1.00 95.81 210 GLY A N 1
ATOM 1789 C CA . GLY A 1 210 ? 4.754 -0.391 -9.622 1.00 95.81 210 GLY A CA 1
ATOM 1790 C C . GLY A 1 210 ? 3.363 -0.986 -9.448 1.00 95.81 210 GLY A C 1
ATOM 1791 O O . GLY A 1 210 ? 2.985 -1.304 -8.323 1.00 95.81 210 GLY A O 1
ATOM 1792 N N . LYS A 1 211 ? 2.580 -1.176 -10.518 1.00 95.06 211 LYS A N 1
ATOM 1793 C CA . LYS A 1 211 ? 1.151 -1.533 -10.427 1.00 95.06 211 LYS A CA 1
ATOM 1794 C C . LYS A 1 211 ? 0.824 -2.772 -9.587 1.00 95.06 211 LYS A C 1
ATOM 1796 O O . LYS A 1 211 ? -0.287 -2.865 -9.076 1.00 95.06 211 LYS A O 1
ATOM 1801 N N . TYR A 1 212 ? 1.769 -3.700 -9.431 1.00 96.81 212 TYR A N 1
ATOM 1802 C CA . TYR A 1 212 ? 1.590 -4.924 -8.649 1.00 96.81 212 TYR A CA 1
ATOM 1803 C C . TYR A 1 212 ? 2.342 -4.937 -7.311 1.00 96.81 212 TYR A C 1
ATOM 1805 O O . TYR A 1 212 ? 2.273 -5.938 -6.598 1.00 96.81 212 TYR A O 1
ATOM 1813 N N . ILE A 1 213 ? 3.033 -3.861 -6.919 1.00 97.00 213 ILE A N 1
ATOM 1814 C CA . ILE A 1 213 ? 3.911 -3.869 -5.733 1.00 97.00 213 ILE A CA 1
ATOM 1815 C C . ILE A 1 213 ? 3.145 -4.147 -4.430 1.00 97.00 213 ILE A C 1
ATOM 1817 O O . ILE A 1 213 ? 3.649 -4.842 -3.550 1.00 97.00 213 ILE A O 1
ATOM 1821 N N . CYS A 1 214 ? 1.887 -3.698 -4.357 1.00 94.81 214 CYS A N 1
ATOM 1822 C CA . CYS A 1 214 ? 0.961 -3.935 -3.243 1.00 94.81 214 CYS A CA 1
ATOM 1823 C C . CYS A 1 214 ? 0.015 -5.129 -3.477 1.00 94.81 214 CYS A C 1
ATOM 1825 O O . CYS A 1 214 ? -0.906 -5.353 -2.697 1.00 94.81 214 CYS A O 1
ATOM 1827 N N . GLY A 1 215 ? 0.221 -5.897 -4.548 1.00 94.50 215 GLY A N 1
ATOM 1828 C CA . GLY A 1 215 ? -0.528 -7.116 -4.846 1.00 94.50 215 GLY A CA 1
ATOM 1829 C C . GLY A 1 215 ? -1.208 -7.148 -6.210 1.00 94.50 215 GLY A C 1
ATOM 1830 O O . GLY A 1 215 ? -1.222 -6.178 -6.966 1.00 94.50 215 GLY A O 1
ATOM 1831 N N . THR A 1 216 ? -1.766 -8.313 -6.528 1.00 93.94 216 THR A N 1
ATOM 1832 C CA . THR A 1 216 ? -2.484 -8.620 -7.771 1.00 93.94 216 THR A CA 1
ATOM 1833 C C . THR A 1 216 ? -3.894 -8.037 -7.733 1.00 93.94 216 THR A C 1
ATOM 1835 O O . THR A 1 216 ? -4.878 -8.763 -7.623 1.00 93.94 216 THR A O 1
ATOM 1838 N N . PHE A 1 217 ? -4.008 -6.708 -7.785 1.00 93.69 217 PHE A N 1
ATOM 1839 C CA . PHE A 1 217 ? -5.298 -6.020 -7.648 1.00 93.69 217 PHE A CA 1
ATOM 1840 C C . PHE A 1 217 ? -6.344 -6.508 -8.666 1.00 93.69 217 PHE A C 1
ATOM 1842 O O . PHE A 1 217 ? -7.503 -6.702 -8.326 1.00 93.69 217 PHE A O 1
ATOM 1849 N N . ASP A 1 218 ? -5.896 -6.823 -9.883 1.00 92.56 218 ASP A N 1
ATOM 1850 C CA . ASP A 1 218 ? -6.699 -7.356 -10.988 1.00 92.56 218 ASP A CA 1
ATOM 1851 C C . ASP A 1 218 ? -7.171 -8.815 -10.800 1.00 92.56 218 ASP A C 1
ATOM 1853 O O . ASP A 1 218 ? -7.838 -9.361 -11.677 1.00 92.56 218 ASP A O 1
ATOM 1857 N N . SER A 1 219 ? -6.839 -9.455 -9.673 1.00 92.25 219 SER A N 1
ATOM 1858 C CA . SER A 1 219 ? -7.402 -10.750 -9.261 1.00 92.25 219 SER A CA 1
ATOM 1859 C C . SER A 1 219 ? -8.776 -10.626 -8.594 1.00 92.25 219 SER A C 1
ATOM 1861 O O . SER A 1 219 ? -9.457 -11.634 -8.406 1.00 92.25 219 SER A O 1
ATOM 1863 N N . GLN A 1 220 ? -9.180 -9.414 -8.209 1.00 91.94 220 GLN A N 1
ATOM 1864 C CA . GLN A 1 220 ? -10.506 -9.119 -7.673 1.00 91.94 220 GLN A CA 1
ATOM 1865 C C . GLN A 1 220 ? -11.307 -8.331 -8.708 1.00 91.94 220 GLN A C 1
ATOM 1867 O O . GLN A 1 220 ? -10.753 -7.583 -9.515 1.00 91.94 220 GLN A O 1
ATOM 1872 N N . VAL A 1 221 ? -12.625 -8.510 -8.699 1.00 92.25 221 VAL A N 1
ATOM 1873 C CA . VAL A 1 221 ? -13.508 -7.740 -9.572 1.00 92.25 221 VAL A CA 1
ATOM 1874 C C . VAL A 1 221 ? -13.762 -6.384 -8.920 1.00 92.25 221 VAL A C 1
ATOM 1876 O O . VAL A 1 221 ? -14.149 -6.313 -7.756 1.00 92.25 221 VAL A O 1
ATOM 1879 N N . ILE A 1 222 ? -13.568 -5.299 -9.674 1.00 92.06 222 ILE A N 1
ATOM 1880 C CA . ILE A 1 222 ? -13.713 -3.936 -9.142 1.00 92.06 222 ILE A CA 1
ATOM 1881 C C . ILE A 1 222 ? -15.103 -3.692 -8.534 1.00 92.06 222 ILE A C 1
ATOM 1883 O O . ILE A 1 222 ? -15.192 -3.104 -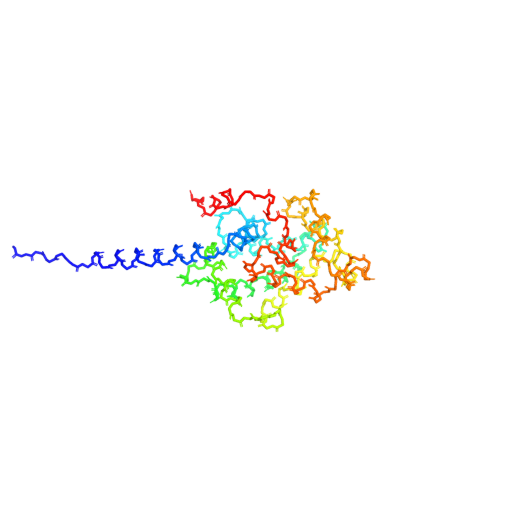7.464 1.00 92.06 222 ILE A O 1
ATOM 1887 N N . ASP A 1 223 ? -16.170 -4.208 -9.154 1.00 91.12 223 ASP A N 1
ATOM 1888 C CA . ASP A 1 223 ? -17.546 -4.046 -8.667 1.00 91.12 223 ASP A CA 1
ATOM 1889 C C . ASP A 1 223 ? -17.772 -4.692 -7.289 1.00 91.12 223 ASP A C 1
ATOM 1891 O O . ASP A 1 223 ? -18.567 -4.186 -6.496 1.00 91.12 223 ASP A O 1
ATOM 1895 N N . GLU A 1 224 ? -17.062 -5.783 -6.981 1.00 92.81 224 GLU A N 1
ATOM 1896 C CA . GLU A 1 224 ? -17.122 -6.428 -5.664 1.00 92.81 224 GLU A CA 1
ATOM 1897 C C . GLU A 1 224 ? -16.465 -5.543 -4.603 1.00 92.81 224 GLU A C 1
ATOM 1899 O O . GLU A 1 224 ? -17.031 -5.357 -3.528 1.00 92.81 224 GLU A O 1
ATOM 1904 N N . LEU A 1 225 ? -15.319 -4.935 -4.923 1.00 93.31 225 LEU A N 1
ATOM 1905 C CA . LEU A 1 225 ? -14.647 -3.985 -4.033 1.00 93.31 225 LEU A CA 1
ATOM 1906 C C . LEU A 1 225 ? -15.486 -2.711 -3.836 1.00 93.31 225 LEU A C 1
ATOM 1908 O O . LEU A 1 225 ? -15.635 -2.227 -2.722 1.00 93.31 225 LEU A O 1
ATOM 1912 N N . GLU A 1 226 ? -16.110 -2.192 -4.893 1.00 92.75 226 GLU A N 1
ATOM 1913 C CA . GLU A 1 226 ? -17.008 -1.031 -4.804 1.00 92.75 226 GLU A CA 1
ATOM 1914 C C . GLU A 1 226 ? -18.238 -1.292 -3.929 1.00 92.75 226 GLU A C 1
ATOM 1916 O O . GLU A 1 226 ? -18.777 -0.370 -3.311 1.00 92.75 226 GLU A O 1
ATOM 1921 N N . ALA A 1 227 ? -18.722 -2.536 -3.895 1.00 91.38 227 ALA A N 1
ATOM 1922 C CA . ALA A 1 227 ? -19.837 -2.920 -3.040 1.00 91.38 227 ALA A CA 1
ATOM 1923 C C . ALA A 1 227 ? -19.457 -2.901 -1.550 1.00 91.38 227 ALA A C 1
ATOM 1925 O O . ALA A 1 227 ? -20.319 -2.597 -0.724 1.00 91.38 227 ALA A O 1
ATOM 1926 N N . MET A 1 228 ? -18.187 -3.150 -1.208 1.00 91.31 228 MET A N 1
ATOM 1927 C CA . MET A 1 228 ? -17.701 -3.127 0.178 1.00 91.31 228 MET A CA 1
ATOM 1928 C C . MET A 1 228 ? -17.804 -1.724 0.796 1.00 91.31 228 MET A C 1
ATOM 1930 O O . MET A 1 228 ? -18.255 -1.596 1.927 1.00 91.31 228 MET A O 1
ATOM 1934 N N . ASN A 1 229 ? -17.552 -0.666 0.019 1.00 85.50 229 ASN A N 1
ATOM 1935 C CA . ASN A 1 229 ? -17.724 0.731 0.459 1.00 85.50 229 ASN A CA 1
ATOM 1936 C C . ASN A 1 229 ? -19.182 1.132 0.758 1.00 85.50 229 ASN A C 1
ATOM 1938 O O . ASN A 1 229 ? -19.440 2.202 1.306 1.00 85.50 229 ASN A O 1
ATOM 1942 N N . LYS A 1 230 ? -20.163 0.334 0.319 1.00 70.94 230 LYS A N 1
ATOM 1943 C CA . LYS A 1 230 ? -21.600 0.645 0.441 1.00 70.94 230 LYS A CA 1
ATOM 1944 C C . LYS A 1 230 ? -22.281 -0.124 1.568 1.00 70.94 230 LYS A C 1
ATOM 1946 O O . LYS A 1 230 ? -23.477 0.079 1.781 1.00 70.94 230 LYS A O 1
ATOM 1951 N N . SER A 1 231 ? -21.555 -1.007 2.251 1.00 53.22 231 SER A N 1
ATOM 1952 C CA . SER A 1 231 ? -22.080 -1.803 3.354 1.00 53.22 231 SER A CA 1
ATOM 1953 C C . SER A 1 231 ? -22.350 -0.906 4.566 1.00 53.22 231 SER A C 1
ATOM 1955 O O . SER A 1 231 ? -21.441 -0.578 5.318 1.00 53.22 231 SER A O 1
ATOM 1957 N N . LYS A 1 232 ? -23.613 -0.504 4.736 1.00 44.53 232 LYS A N 1
ATOM 1958 C CA . LYS A 1 232 ? -24.179 0.034 5.980 1.00 44.53 232 LYS A CA 1
ATOM 1959 C C . LYS A 1 232 ? -25.179 -0.957 6.551 1.00 44.53 232 LYS A C 1
ATOM 1961 O O . LYS A 1 232 ? -25.987 -1.478 5.747 1.00 44.53 232 LYS A O 1
#

pLDDT: mean 88.06, std 15.57, range [40.41, 98.19]

Foldseek 3Di:
DDDDDDDPVVVVVVVVVVVVVLVVVVVPQFPLLLLLLLLCCQLPQPPVLQQKHALVSQLVVLQLLCCLVVVHDRDPVSSVVSSVLSVVLLVVCCVQQVPVNPRIHHSSSLSVSLQVQLVQDDFLVPDDPSSVVVLLVVQVSLCSVPPQKHALVSQLVLCVSSVHDNPCSVVLLVLLDDPVCVVVVVIHGSRSLSRLVNQCSHPRDPSGSNSASNHDSVVDDSVVSVVSNVRD